Protein AF-A0A9D8S993-F1 (afdb_monomer_lite)

Sequence (242 aa):
MVKKKSFVFYYDWYDVFELLSIEQRGVLLTSVLEFVKNGVEPEFSDLALTVAFSVIRNTIKRDLEKYEKVCKVKSENAKKRWTVNANECNSMQIDAFAGDNDTDNVNDIDNVNDTDNDNVNEADKKIKSTSFSSKTACVYSEEFLSFWKEYPKKVGKGEAFKQWKKARLTENDMLEILNALKWQKKSDRWCNSNGRYIPNPATYLSQRRWEDEPFDVIGDITNPSRYTDGDDLPDYILKGDF

Structure (mmCIF, N/CA/C/O backbone):
data_AF-A0A9D8S993-F1
#
_entry.id   AF-A0A9D8S993-F1
#
loop_
_atom_site.group_PDB
_atom_site.id
_atom_site.type_symbol
_atom_site.label_atom_id
_atom_site.label_alt_id
_atom_site.label_comp_id
_atom_site.label_asym_id
_atom_site.label_entity_id
_atom_site.label_seq_id
_atom_site.pdbx_PDB_ins_code
_atom_site.Cartn_x
_atom_site.Cartn_y
_atom_site.Cartn_z
_atom_site.occupancy
_atom_site.B_iso_or_equiv
_atom_site.auth_seq_id
_atom_site.auth_comp_id
_atom_site.auth_asym_id
_atom_site.auth_atom_id
_atom_site.pdbx_PDB_model_num
ATOM 1 N N . MET A 1 1 ? -14.031 17.244 -0.067 1.00 47.56 1 MET A N 1
ATOM 2 C CA . MET A 1 1 ? -14.795 16.145 -0.696 1.00 47.56 1 MET A CA 1
ATOM 3 C C . MET A 1 1 ? -13.814 15.030 -1.003 1.00 47.56 1 MET A C 1
ATOM 5 O O . MET A 1 1 ? -12.860 15.273 -1.739 1.00 47.56 1 MET A O 1
ATOM 9 N N . VAL A 1 2 ? -13.958 13.870 -0.366 1.00 59.59 2 VAL A N 1
ATOM 10 C CA . VAL A 1 2 ? -12.971 12.790 -0.482 1.00 59.59 2 VAL A CA 1
ATOM 11 C C . VAL A 1 2 ? -13.029 12.219 -1.898 1.00 59.59 2 VAL A C 1
ATOM 13 O O . VAL A 1 2 ? -14.030 11.650 -2.316 1.00 59.59 2 VAL A O 1
ATOM 16 N N . LYS A 1 3 ? -11.960 12.427 -2.677 1.00 69.25 3 LYS A N 1
ATOM 17 C CA . LYS A 1 3 ? -11.849 11.934 -4.065 1.00 69.25 3 LYS A CA 1
ATOM 18 C C . LYS A 1 3 ? -11.739 10.406 -4.142 1.00 69.25 3 LYS A C 1
ATOM 20 O O . LYS A 1 3 ? -11.870 9.832 -5.220 1.00 69.25 3 LYS A O 1
ATOM 25 N N . LYS A 1 4 ? -11.454 9.755 -3.015 1.00 78.38 4 LYS A N 1
ATOM 26 C CA . LYS A 1 4 ? -11.211 8.319 -2.904 1.00 78.38 4 LYS A CA 1
ATOM 27 C C . LYS A 1 4 ? -12.525 7.591 -2.592 1.00 78.38 4 LYS A C 1
ATOM 29 O O . LYS A 1 4 ? -13.226 7.961 -1.660 1.00 78.38 4 LYS A O 1
ATOM 34 N N . LYS A 1 5 ? -12.855 6.557 -3.374 1.00 84.12 5 LYS A N 1
ATOM 35 C CA . LYS A 1 5 ? -14.109 5.782 -3.241 1.00 84.12 5 LYS A CA 1
ATOM 36 C C . LYS A 1 5 ? -14.062 4.707 -2.147 1.00 84.12 5 LYS A C 1
ATOM 38 O O . LYS A 1 5 ? -15.091 4.124 -1.827 1.00 84.12 5 LYS A O 1
ATOM 43 N N . SER A 1 6 ? -12.879 4.424 -1.610 1.00 89.25 6 SER A N 1
ATOM 44 C CA . SER A 1 6 ? -12.635 3.371 -0.626 1.00 89.25 6 SER A CA 1
ATOM 45 C C . SER A 1 6 ? -11.557 3.793 0.373 1.00 89.25 6 SER A C 1
ATOM 47 O O . SER A 1 6 ? -10.718 4.653 0.091 1.00 89.25 6 SER A O 1
ATOM 49 N N . PHE A 1 7 ? -11.558 3.165 1.544 1.00 90.81 7 PHE A N 1
ATOM 50 C CA . PHE A 1 7 ? -10.489 3.262 2.534 1.00 90.81 7 PHE A CA 1
ATOM 51 C C . PHE A 1 7 ? -10.155 1.860 3.047 1.00 90.81 7 PHE A C 1
ATOM 53 O O . PHE A 1 7 ? -10.933 0.926 2.852 1.00 90.81 7 PHE A O 1
ATOM 60 N N . VAL A 1 8 ? -8.976 1.709 3.645 1.00 91.44 8 VAL A N 1
ATOM 61 C CA . VAL A 1 8 ? -8.512 0.427 4.181 1.00 91.44 8 VAL A CA 1
ATOM 62 C C . VAL A 1 8 ? -8.916 0.345 5.647 1.00 91.44 8 VAL A C 1
ATOM 64 O O . VAL A 1 8 ? -8.707 1.297 6.398 1.00 91.44 8 VAL A O 1
ATOM 67 N N . PHE A 1 9 ? -9.504 -0.783 6.036 1.00 93.12 9 PHE A N 1
ATOM 68 C CA . PHE A 1 9 ? -9.760 -1.117 7.431 1.00 93.12 9 PHE A CA 1
ATOM 69 C C . PHE A 1 9 ? -8.665 -2.074 7.890 1.00 93.12 9 PHE A C 1
ATOM 71 O O . PHE A 1 9 ? -8.508 -3.151 7.312 1.00 93.12 9 PHE A O 1
ATOM 78 N N . TYR A 1 10 ? -7.875 -1.660 8.872 1.00 94.12 10 TYR A N 1
ATOM 79 C CA . TYR A 1 10 ? -6.696 -2.409 9.281 1.00 94.12 10 TYR A CA 1
ATOM 80 C C . TYR A 1 10 ? -7.010 -3.361 10.438 1.00 94.12 10 TYR A C 1
ATOM 82 O O . TYR A 1 10 ? -7.876 -3.100 11.273 1.00 94.12 10 TYR A O 1
ATOM 90 N N . TYR A 1 11 ? -6.309 -4.496 10.461 1.00 93.81 11 TYR A N 1
ATOM 91 C CA . TYR A 1 11 ? -6.502 -5.542 11.467 1.00 93.81 11 TYR A CA 1
ATOM 92 C C . TYR A 1 11 ? -5.989 -5.130 12.852 1.00 93.81 11 TYR A C 1
ATOM 94 O O . TYR A 1 11 ? -6.487 -5.620 13.855 1.00 93.81 11 TYR A O 1
ATOM 102 N N . ASP A 1 12 ? -5.016 -4.222 12.912 1.00 92.75 12 ASP A N 1
ATOM 103 C CA . ASP A 1 12 ? -4.446 -3.658 14.140 1.00 92.75 12 ASP A CA 1
ATOM 104 C C . ASP A 1 12 ? -5.466 -2.823 14.932 1.00 92.75 12 ASP A C 1
ATOM 106 O O . ASP A 1 12 ? -5.289 -2.581 16.122 1.00 92.75 12 ASP A O 1
ATOM 110 N N . TRP A 1 13 ? -6.579 -2.422 14.310 1.00 95.00 13 TRP A N 1
ATOM 111 C CA . TRP A 1 13 ? -7.691 -1.800 15.025 1.00 95.00 13 TRP A CA 1
ATOM 112 C C . TRP A 1 13 ? -8.512 -2.819 15.817 1.00 95.00 13 TRP A C 1
ATOM 114 O O . TRP A 1 13 ? -9.287 -2.406 16.675 1.00 95.00 13 TRP A O 1
ATOM 124 N N . TYR A 1 14 ? -8.351 -4.127 15.585 1.00 93.31 14 TYR A N 1
ATOM 125 C CA . TYR A 1 14 ? -9.104 -5.160 16.299 1.00 93.31 14 TYR A CA 1
ATOM 126 C C . TYR A 1 14 ? -8.976 -5.018 17.820 1.00 93.31 14 TYR A C 1
ATOM 128 O O . TYR A 1 14 ? -9.998 -5.004 18.501 1.00 93.31 14 TYR A O 1
ATOM 136 N N . ASP A 1 15 ? -7.762 -4.797 18.330 1.00 92.75 15 ASP A N 1
ATOM 137 C CA . ASP A 1 15 ? -7.500 -4.649 19.768 1.00 92.75 15 ASP A CA 1
ATOM 138 C C . ASP A 1 15 ? -8.264 -3.455 20.368 1.00 92.75 15 ASP A C 1
ATOM 140 O O . ASP A 1 15 ? -8.764 -3.507 21.489 1.00 92.75 15 ASP A O 1
ATOM 144 N N . VAL A 1 16 ? -8.429 -2.376 19.593 1.00 91.81 16 VAL A N 1
ATOM 145 C CA . VAL A 1 16 ? -9.226 -1.207 19.997 1.00 91.81 16 VAL A CA 1
ATOM 146 C C . VAL A 1 16 ? -10.710 -1.560 20.053 1.00 91.81 16 VAL A C 1
ATOM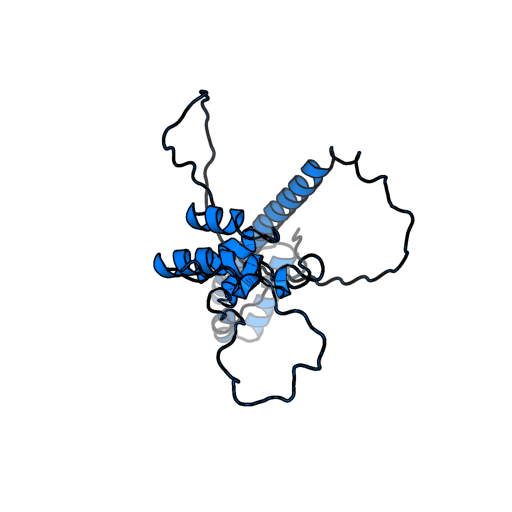 148 O O . VAL A 1 16 ? -11.405 -1.169 20.988 1.00 91.81 16 VAL A O 1
ATOM 151 N N . PHE A 1 17 ? -11.209 -2.302 19.062 1.00 93.31 17 PHE A N 1
ATOM 152 C CA . PHE A 1 17 ? -12.606 -2.730 19.030 1.00 93.31 17 PHE A CA 1
ATOM 153 C C . PHE A 1 17 ? -12.907 -3.755 20.125 1.00 93.31 17 PHE A C 1
ATOM 155 O O . PHE A 1 17 ? -13.995 -3.713 20.693 1.00 93.31 17 PHE A O 1
ATOM 162 N N . GLU A 1 18 ? -11.969 -4.640 20.461 1.00 94.12 18 GLU A N 1
ATOM 163 C CA . GLU A 1 18 ? -12.139 -5.656 21.500 1.00 94.12 18 GLU A CA 1
ATOM 164 C C . GLU A 1 18 ? -12.465 -5.037 22.866 1.00 94.12 18 GLU A C 1
ATOM 166 O O . GLU A 1 18 ? -13.359 -5.524 23.559 1.00 94.12 18 GLU A O 1
ATOM 171 N N . LEU A 1 19 ? -11.838 -3.902 23.186 1.00 92.62 19 LEU A N 1
ATOM 172 C CA . LEU A 1 19 ? -12.053 -3.144 24.424 1.00 92.62 19 LEU A CA 1
ATOM 173 C C . LEU A 1 19 ? -13.402 -2.406 24.489 1.00 92.62 19 LEU A C 1
ATOM 175 O O . LEU A 1 19 ? -13.781 -1.918 25.553 1.00 92.62 19 LEU A O 1
ATOM 179 N N . LEU A 1 20 ? -14.125 -2.308 23.370 1.00 95.56 20 LEU A N 1
ATOM 180 C CA . LEU A 1 20 ? -15.398 -1.596 23.270 1.00 95.56 20 LEU A CA 1
ATOM 181 C C . LEU A 1 20 ? -16.587 -2.557 23.328 1.00 95.56 20 LEU A C 1
ATOM 183 O O . LEU A 1 20 ? -16.552 -3.660 22.769 1.00 95.56 20 LEU A O 1
ATOM 187 N N . SER A 1 21 ? -17.684 -2.097 23.931 1.00 96.25 21 SER A N 1
ATOM 188 C CA . SER A 1 21 ? -18.980 -2.772 23.864 1.00 96.25 21 SER A CA 1
ATOM 189 C C . SER A 1 21 ? -19.498 -2.811 22.425 1.00 96.25 21 SER A C 1
ATOM 191 O O . SER A 1 21 ? -19.122 -1.998 21.580 1.00 96.25 21 SER A O 1
ATOM 193 N N . ILE A 1 22 ? -20.399 -3.743 22.118 1.00 95.25 22 ILE A N 1
ATOM 194 C CA . ILE A 1 22 ? -20.926 -3.873 20.754 1.00 95.25 22 ILE A CA 1
ATOM 195 C C . ILE A 1 22 ? -21.665 -2.612 20.275 1.00 95.25 22 ILE A C 1
ATOM 197 O O . ILE A 1 22 ? -21.567 -2.248 19.104 1.00 95.25 22 ILE A O 1
ATOM 201 N N . GLU A 1 23 ? -22.331 -1.901 21.188 1.00 96.00 23 GLU A N 1
ATOM 202 C CA . GLU A 1 23 ? -22.986 -0.620 20.907 1.00 96.00 23 GLU A CA 1
ATOM 203 C C . GLU A 1 23 ? -21.952 0.466 20.585 1.00 96.00 23 GLU A C 1
ATOM 205 O O . GLU A 1 23 ? -22.059 1.140 19.559 1.00 96.00 23 GLU A O 1
ATOM 210 N N . GLN A 1 24 ? -20.894 0.574 21.398 1.00 96.69 24 GLN A N 1
ATOM 211 C CA . GLN A 1 24 ? -19.779 1.496 21.162 1.00 96.69 24 GLN A CA 1
ATOM 212 C C . GLN A 1 24 ? -19.088 1.218 19.821 1.00 96.69 24 GLN A C 1
ATOM 214 O O . GLN A 1 24 ? -18.781 2.156 19.089 1.00 96.69 24 GLN A O 1
ATOM 219 N N . ARG A 1 25 ? -18.891 -0.056 19.452 1.00 96.56 25 ARG A N 1
ATOM 220 C CA . ARG A 1 25 ? -18.327 -0.439 18.144 1.00 96.56 25 ARG A CA 1
ATOM 221 C C . ARG A 1 25 ? -19.193 0.060 16.991 1.00 96.56 25 ARG A C 1
ATOM 223 O O . ARG A 1 25 ? -18.655 0.571 16.012 1.00 96.56 25 ARG A O 1
ATOM 230 N N . GLY A 1 26 ? -20.516 -0.068 17.106 1.00 96.19 26 GLY A N 1
ATOM 231 C CA . GLY A 1 26 ? -21.462 0.419 16.100 1.00 96.19 26 GLY A CA 1
ATOM 232 C C . GLY A 1 26 ? -21.410 1.939 15.939 1.00 96.19 26 GLY A C 1
ATOM 233 O O . GLY A 1 26 ? -21.330 2.441 14.814 1.00 96.19 26 GLY A O 1
ATOM 234 N N . VAL A 1 27 ? -21.380 2.668 17.059 1.00 96.50 27 VAL A N 1
ATOM 235 C CA . VAL A 1 27 ? -21.235 4.132 17.071 1.00 96.50 27 VAL A CA 1
ATOM 236 C C . VAL A 1 27 ? -19.900 4.544 16.447 1.00 96.50 27 VAL A C 1
ATOM 238 O O . VAL A 1 27 ? -19.888 5.328 15.500 1.00 96.50 27 VAL A O 1
ATOM 241 N N . LEU A 1 28 ? -18.788 3.955 16.901 1.00 97.19 28 LEU A N 1
ATOM 242 C CA . LEU A 1 28 ? -17.450 4.242 16.386 1.00 97.19 28 LEU A CA 1
ATOM 243 C C . LEU A 1 28 ? -17.355 3.991 14.879 1.00 97.19 28 LEU A C 1
ATOM 245 O O . LEU A 1 28 ? -16.884 4.856 14.144 1.00 97.19 28 LEU A O 1
ATOM 249 N N . LEU A 1 29 ? -17.818 2.829 14.408 1.00 96.00 29 LEU A N 1
ATOM 250 C CA . LEU A 1 29 ? -17.779 2.467 12.992 1.00 96.00 29 LEU A CA 1
ATOM 251 C C . LEU A 1 29 ? -18.573 3.462 12.140 1.00 96.00 29 LEU A C 1
ATOM 253 O O . LEU A 1 29 ? -18.084 3.913 11.105 1.00 96.00 29 LEU A O 1
ATOM 257 N N . THR A 1 30 ? -19.772 3.835 12.589 1.00 96.00 30 THR A N 1
ATOM 258 C CA . THR A 1 30 ? -20.625 4.801 11.884 1.00 96.00 30 THR A CA 1
ATOM 259 C C . THR A 1 30 ? -19.934 6.158 11.778 1.00 96.00 30 THR A C 1
ATOM 261 O O . THR A 1 30 ? -19.846 6.726 10.690 1.00 96.00 30 THR A O 1
ATOM 264 N N . SER A 1 31 ? -19.356 6.640 12.878 1.00 96.06 31 SER A N 1
ATOM 265 C CA . SER A 1 31 ? -18.623 7.903 12.900 1.00 96.06 31 SER A CA 1
ATOM 266 C C . SER A 1 31 ? -17.349 7.875 12.049 1.00 96.06 31 SER A C 1
ATOM 268 O O . SER A 1 31 ? -17.034 8.864 11.392 1.00 96.06 31 SER A O 1
ATOM 270 N N . VAL A 1 32 ? -16.630 6.747 11.997 1.00 95.62 32 VAL A N 1
ATOM 271 C CA . VAL A 1 32 ? -15.479 6.565 11.093 1.00 95.62 32 VAL A CA 1
ATOM 272 C C . VAL A 1 32 ? -15.918 6.653 9.632 1.00 95.62 32 VAL A C 1
ATOM 274 O O . VAL A 1 32 ? -15.282 7.356 8.847 1.00 95.62 32 VAL A O 1
ATOM 277 N N . LEU A 1 33 ? -17.015 5.993 9.258 1.00 93.94 33 LEU A N 1
ATOM 278 C CA . LEU A 1 33 ? -17.546 6.048 7.892 1.00 93.94 33 LEU A CA 1
ATOM 279 C C . LEU A 1 33 ? -17.986 7.464 7.506 1.00 93.94 33 LEU A C 1
ATOM 281 O O . LEU A 1 33 ? -17.702 7.919 6.396 1.00 93.94 33 LEU A O 1
ATOM 285 N N . GLU A 1 34 ? -18.643 8.177 8.416 1.00 93.38 34 GLU A N 1
ATOM 286 C CA . GLU A 1 34 ? -19.05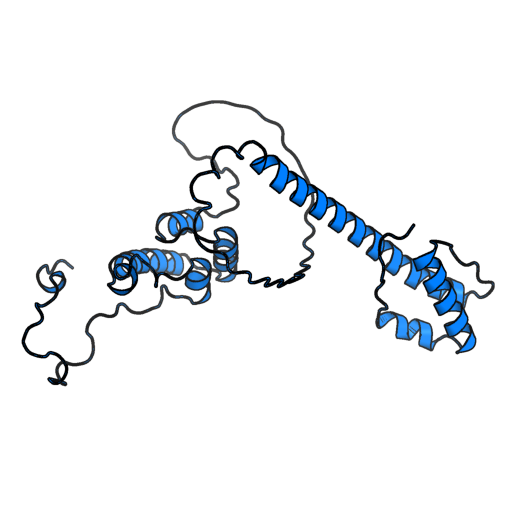5 9.561 8.198 1.00 93.38 34 GLU A CA 1
ATOM 287 C C . GLU A 1 34 ? -17.855 10.508 8.073 1.00 93.38 34 GLU A C 1
ATOM 289 O O . GLU A 1 34 ? -17.813 11.332 7.154 1.00 93.38 34 GLU A O 1
ATOM 294 N N . PHE A 1 35 ? -16.829 10.325 8.907 1.00 93.44 35 PHE A N 1
ATOM 295 C CA . PHE A 1 35 ? -15.569 11.050 8.794 1.00 93.44 35 PHE A CA 1
ATOM 296 C C . PHE A 1 35 ? -14.883 10.794 7.446 1.00 93.44 35 PHE A C 1
ATOM 298 O O . PHE A 1 35 ? -14.470 11.738 6.777 1.00 93.44 35 PHE A O 1
ATOM 305 N N . VAL A 1 36 ? -14.811 9.543 6.982 1.00 91.69 36 VAL A N 1
ATOM 306 C CA . VAL A 1 36 ? -14.207 9.220 5.677 1.00 91.69 36 VAL A CA 1
ATOM 307 C C . VAL A 1 36 ? -15.024 9.786 4.515 1.00 91.69 36 VAL A C 1
ATOM 309 O O . VAL A 1 36 ? -14.454 10.233 3.523 1.00 91.69 36 VAL A O 1
ATOM 312 N N . LYS A 1 37 ? -16.355 9.777 4.602 1.00 89.62 37 LYS A N 1
ATOM 313 C CA . LYS A 1 37 ? -17.228 10.230 3.511 1.00 89.62 37 LYS A CA 1
ATOM 314 C C . LYS A 1 37 ? -17.297 11.756 3.422 1.00 89.62 37 LYS A C 1
ATOM 316 O O . LYS A 1 37 ? -17.136 12.330 2.342 1.00 89.62 37 LYS A O 1
ATOM 321 N N . ASN A 1 38 ? -17.543 12.400 4.559 1.00 89.00 38 ASN A N 1
ATOM 322 C CA . ASN A 1 38 ? -17.895 13.815 4.643 1.00 89.00 38 ASN A CA 1
ATOM 323 C C . ASN A 1 38 ? -16.758 14.676 5.217 1.00 89.00 38 ASN A C 1
ATOM 325 O O . ASN A 1 38 ? -16.768 15.890 5.025 1.00 89.00 38 ASN A O 1
ATOM 329 N N . GLY A 1 39 ? -15.765 14.076 5.880 1.00 87.94 39 GLY A N 1
ATOM 330 C CA . GLY A 1 39 ? -14.696 14.798 6.580 1.00 87.94 39 GLY A CA 1
ATOM 331 C C . GLY A 1 39 ? -15.132 15.405 7.915 1.00 87.94 39 GLY A C 1
ATOM 332 O O . GLY A 1 39 ? -14.397 16.218 8.468 1.00 87.94 39 GLY A O 1
ATOM 333 N N . VAL A 1 40 ? -16.321 15.050 8.412 1.00 89.19 40 VAL A N 1
ATOM 334 C CA . VAL A 1 40 ? -16.875 15.579 9.664 1.00 89.19 40 VAL A CA 1
ATOM 335 C C . VAL A 1 40 ? -16.267 14.824 10.835 1.00 89.19 40 VAL A C 1
ATOM 337 O O . VAL A 1 40 ? -16.302 13.595 10.869 1.00 89.19 40 VAL A O 1
ATOM 340 N N . GLU A 1 41 ? -15.688 15.556 11.782 1.00 92.06 41 GLU A N 1
ATOM 341 C CA . GLU A 1 41 ? -15.128 14.959 12.988 1.00 92.06 41 GLU A CA 1
ATOM 342 C C . GLU A 1 41 ? -16.234 14.775 14.035 1.00 92.06 41 GLU A C 1
ATOM 344 O O . GLU A 1 41 ? -16.902 15.749 14.380 1.00 92.06 41 GLU A O 1
ATOM 349 N N . PRO A 1 42 ? -16.466 13.541 14.508 1.00 92.75 42 PRO A N 1
ATOM 350 C CA . PRO A 1 42 ? -17.451 13.256 15.537 1.00 92.75 42 PRO A CA 1
ATOM 351 C C . PRO A 1 42 ? -17.003 13.813 16.891 1.00 92.75 42 PRO A C 1
ATOM 353 O O . PRO A 1 42 ? -15.826 13.747 17.252 1.00 92.75 42 PRO A O 1
ATOM 356 N N . GLU A 1 43 ? -17.970 14.282 17.672 1.00 93.25 43 GLU A N 1
ATOM 357 C CA . GLU A 1 43 ? -17.790 14.558 19.093 1.00 93.25 43 GLU A CA 1
ATOM 358 C C . GLU A 1 43 ? -18.387 13.403 19.896 1.00 93.25 43 GLU A C 1
ATOM 360 O O . GLU A 1 43 ? -19.566 13.073 19.754 1.00 93.25 43 GLU A O 1
ATOM 365 N N . PHE A 1 44 ? -17.573 12.773 20.742 1.00 94.38 44 PHE A N 1
ATOM 366 C CA . PHE A 1 44 ? -18.032 11.715 21.634 1.00 94.38 44 PHE A CA 1
ATOM 367 C C . PHE A 1 44 ? -18.041 12.219 23.071 1.00 94.38 44 PHE A C 1
ATOM 369 O O . PHE A 1 44 ? -17.071 12.807 23.540 1.00 94.38 44 PHE A O 1
ATOM 376 N N . SER A 1 45 ? -19.117 11.919 23.799 1.00 92.38 45 SER A N 1
ATOM 377 C CA . SER A 1 45 ? -19.132 12.096 25.256 1.00 92.38 45 SER A CA 1
ATOM 378 C C . SER A 1 45 ? -18.277 11.045 25.973 1.00 92.38 45 SER A C 1
ATOM 380 O O . SER A 1 45 ? -17.897 11.242 27.124 1.00 92.38 45 SER A O 1
ATOM 382 N N . ASP A 1 46 ? -18.020 9.912 25.319 1.00 94.94 46 ASP A N 1
ATOM 383 C CA . ASP A 1 46 ? -17.275 8.789 25.873 1.00 94.94 46 ASP A CA 1
ATOM 384 C C . ASP A 1 46 ? -15.781 8.913 25.541 1.00 94.94 46 ASP A C 1
ATOM 386 O O . ASP A 1 46 ? -15.381 9.053 24.377 1.00 94.94 46 ASP A O 1
ATOM 390 N N . LEU A 1 47 ? -14.941 8.835 26.575 1.00 93.62 47 LEU A N 1
ATOM 391 C CA . LEU A 1 47 ? -13.492 8.906 26.438 1.00 93.62 47 LEU A CA 1
ATOM 392 C C . LEU A 1 47 ? -12.931 7.708 25.657 1.00 93.62 47 LEU A C 1
ATOM 394 O O . LEU A 1 47 ? -12.004 7.892 24.871 1.00 93.62 47 LEU A O 1
ATOM 398 N N . ALA A 1 48 ? -13.500 6.508 25.814 1.00 94.12 48 ALA A N 1
ATOM 399 C CA . ALA A 1 48 ? -13.043 5.316 25.101 1.00 94.12 48 ALA A CA 1
ATOM 400 C C . ALA A 1 48 ? -13.245 5.469 23.587 1.00 94.12 48 ALA A C 1
ATOM 402 O O . ALA A 1 48 ? -12.322 5.224 22.811 1.00 94.12 48 ALA A O 1
ATOM 403 N N . LEU A 1 49 ? -14.414 5.973 23.172 1.00 96.25 49 LEU A N 1
ATOM 404 C CA . LEU A 1 49 ? -14.707 6.294 21.772 1.00 96.25 49 LEU A CA 1
ATOM 405 C C . LEU A 1 49 ? -13.804 7.408 21.242 1.00 96.25 49 LEU A C 1
ATOM 407 O O . LEU A 1 49 ? -13.294 7.306 20.129 1.00 96.25 49 LEU A O 1
ATOM 411 N N . THR A 1 50 ? -13.563 8.442 22.050 1.00 96.31 50 THR A N 1
ATOM 412 C CA . THR A 1 50 ? -12.680 9.559 21.686 1.00 96.31 50 THR A CA 1
ATOM 413 C C . THR A 1 50 ? -11.255 9.079 21.418 1.00 96.31 50 THR A C 1
ATOM 415 O O . THR A 1 50 ? -10.669 9.401 20.381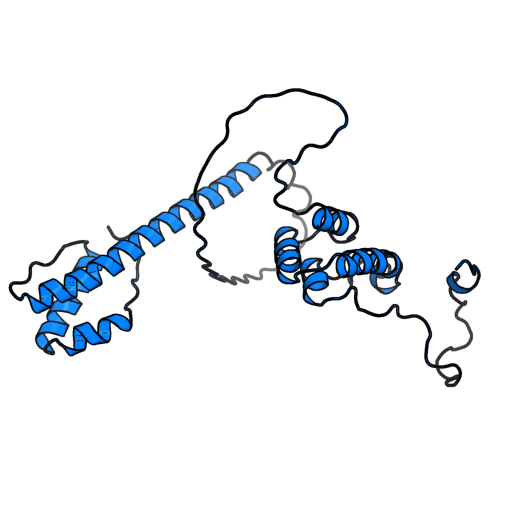 1.00 96.31 50 THR A O 1
ATOM 418 N N . VAL A 1 51 ? -10.697 8.274 22.326 1.00 95.25 51 VAL A N 1
ATOM 419 C CA . VAL A 1 51 ? -9.341 7.731 22.191 1.00 95.25 51 VAL A CA 1
ATOM 420 C C . VAL A 1 51 ? -9.272 6.758 21.014 1.00 95.25 51 VAL A C 1
ATOM 422 O O . VAL A 1 51 ? -8.396 6.913 20.162 1.00 95.25 51 VAL A O 1
ATOM 425 N N . ALA A 1 52 ? -10.222 5.825 20.899 1.00 95.88 52 ALA A N 1
ATOM 426 C CA . ALA A 1 52 ? -10.294 4.870 19.792 1.00 95.88 52 ALA A CA 1
ATOM 427 C C . ALA A 1 52 ? -10.361 5.575 18.429 1.00 95.88 52 ALA A C 1
ATOM 429 O O . ALA A 1 52 ? -9.577 5.288 17.520 1.00 95.88 52 ALA A O 1
ATOM 430 N N . PHE A 1 53 ? -11.251 6.560 18.304 1.00 96.88 53 PHE A N 1
ATOM 431 C CA . PHE A 1 53 ? -11.386 7.346 17.088 1.00 96.88 53 PHE A CA 1
ATOM 432 C C . PHE A 1 53 ? -10.125 8.149 16.779 1.00 96.88 53 PHE A C 1
ATOM 434 O O . PHE A 1 53 ? -9.763 8.259 15.614 1.00 96.88 53 PHE A O 1
ATOM 441 N N . SER A 1 54 ? -9.414 8.679 17.780 1.00 95.44 54 SER A N 1
ATOM 442 C CA . SER A 1 54 ? -8.175 9.434 17.544 1.00 95.44 54 SER A CA 1
ATOM 443 C C . SER A 1 54 ? -7.098 8.598 16.837 1.00 95.44 54 SER A C 1
ATOM 445 O O . SER A 1 54 ? -6.451 9.087 15.906 1.00 95.44 54 SER A O 1
ATOM 447 N N . VAL A 1 55 ? -6.960 7.320 17.211 1.00 94.62 55 VAL A N 1
ATOM 448 C CA . VAL A 1 55 ? -6.010 6.382 16.596 1.00 94.62 55 VAL A CA 1
ATOM 449 C C . VAL A 1 55 ? -6.385 6.140 15.133 1.00 94.62 55 VAL A C 1
ATOM 451 O O . VAL A 1 55 ? -5.559 6.341 14.239 1.00 94.62 55 VAL A O 1
ATOM 454 N N . ILE A 1 56 ? -7.652 5.799 14.890 1.00 95.44 56 ILE A N 1
ATOM 455 C CA . ILE A 1 56 ? -8.197 5.498 13.558 1.00 95.44 56 ILE A CA 1
ATOM 456 C C . ILE A 1 56 ? -8.198 6.743 12.651 1.00 95.44 56 ILE A C 1
ATOM 458 O O . ILE A 1 56 ? -7.887 6.686 11.463 1.00 95.44 56 ILE A O 1
ATOM 462 N N . ARG A 1 57 ? -8.503 7.919 13.197 1.00 94.50 57 ARG A N 1
ATOM 463 C CA . ARG A 1 57 ? -8.459 9.194 12.470 1.00 94.50 57 ARG A CA 1
ATOM 464 C C . ARG A 1 57 ? -7.046 9.490 11.980 1.00 94.50 57 ARG A C 1
ATOM 466 O O . ARG A 1 57 ? -6.873 9.910 10.837 1.00 94.50 57 ARG A O 1
ATOM 473 N N . ASN A 1 58 ? -6.035 9.277 12.821 1.00 94.31 58 ASN A N 1
ATOM 474 C CA . ASN A 1 58 ? -4.644 9.573 12.481 1.00 94.31 58 ASN A CA 1
ATOM 475 C C . ASN A 1 58 ? -4.085 8.632 11.405 1.00 94.31 58 ASN A C 1
ATOM 477 O O . ASN A 1 58 ? -3.299 9.064 10.561 1.00 94.31 58 ASN A O 1
ATOM 481 N N . THR A 1 59 ? -4.470 7.356 11.403 1.00 94.62 59 THR A N 1
ATOM 482 C CA . THR A 1 59 ? -4.121 6.416 10.323 1.00 94.62 59 THR A CA 1
ATOM 483 C C . THR A 1 59 ? -4.800 6.818 9.013 1.00 94.62 59 THR A C 1
ATOM 485 O O . THR A 1 59 ? -4.110 7.033 8.018 1.00 94.62 59 THR A O 1
ATOM 488 N N . ILE A 1 60 ? -6.114 7.067 9.027 1.00 93.44 60 ILE A N 1
ATOM 489 C CA . ILE A 1 60 ? -6.872 7.476 7.831 1.00 93.44 60 ILE A CA 1
ATOM 490 C C . ILE A 1 60 ? -6.337 8.783 7.229 1.00 93.44 60 ILE A C 1
ATOM 492 O O . ILE A 1 60 ? -6.182 8.879 6.010 1.00 93.44 60 ILE A O 1
ATOM 496 N N . LYS A 1 61 ? -6.034 9.796 8.056 1.00 92.12 61 LYS A N 1
ATOM 497 C CA . LYS A 1 61 ? -5.481 11.076 7.577 1.00 92.12 61 LYS A CA 1
ATOM 498 C C . LYS A 1 61 ? -4.141 10.886 6.865 1.00 92.12 61 LYS A C 1
ATOM 500 O O . LYS A 1 61 ? -3.966 11.419 5.770 1.00 92.12 61 LYS A O 1
ATOM 505 N N . ARG A 1 62 ? -3.229 10.098 7.450 1.00 91.88 62 ARG A N 1
ATOM 506 C CA . ARG A 1 62 ? -1.929 9.779 6.834 1.00 91.88 62 ARG A CA 1
ATOM 507 C C . ARG A 1 62 ? -2.099 9.076 5.489 1.00 91.88 62 ARG A C 1
ATOM 509 O O . ARG A 1 62 ? -1.461 9.464 4.513 1.00 91.88 62 ARG A O 1
ATOM 516 N N . ASP A 1 63 ? -2.996 8.097 5.415 1.00 90.44 63 ASP A N 1
ATOM 517 C CA . ASP A 1 63 ? -3.245 7.344 4.183 1.00 90.44 63 ASP A CA 1
ATOM 518 C C . ASP A 1 63 ? -3.852 8.202 3.076 1.00 90.44 63 ASP A C 1
ATOM 520 O O . ASP A 1 63 ? -3.515 8.044 1.898 1.00 90.44 63 ASP A O 1
ATOM 524 N N . LEU A 1 64 ? -4.755 9.115 3.439 1.00 88.19 64 LEU A N 1
ATOM 525 C CA . LEU A 1 64 ? -5.358 10.037 2.487 1.00 88.19 64 LEU A CA 1
ATOM 526 C C . LEU A 1 64 ? -4.312 11.011 1.934 1.00 88.19 64 LEU A C 1
ATOM 528 O O . LEU A 1 64 ? -4.232 11.191 0.720 1.00 88.19 64 LEU A O 1
ATOM 532 N N . GLU A 1 65 ? -3.471 11.579 2.799 1.00 89.44 65 GLU A N 1
ATOM 533 C CA . GLU A 1 65 ? -2.398 12.488 2.387 1.00 89.44 65 GLU A CA 1
ATOM 534 C C . GLU A 1 65 ? -1.385 11.786 1.472 1.00 89.44 65 GLU A C 1
ATOM 536 O O . GLU A 1 65 ? -1.006 12.314 0.421 1.00 89.44 65 GLU A O 1
ATOM 541 N N . LYS A 1 66 ? -0.985 10.562 1.833 1.00 90.62 66 LYS A N 1
ATOM 542 C CA . LYS A 1 66 ? -0.103 9.729 1.013 1.00 90.62 66 LYS A CA 1
ATOM 543 C C . LYS A 1 66 ? -0.715 9.455 -0.360 1.00 90.62 66 LYS A C 1
ATOM 545 O O . LYS A 1 66 ? -0.055 9.662 -1.377 1.00 90.62 66 LYS A O 1
ATOM 550 N N . TYR A 1 67 ? -1.987 9.058 -0.406 1.00 87.50 67 TYR A N 1
ATOM 551 C CA . TYR A 1 67 ? -2.705 8.838 -1.662 1.00 87.50 67 TYR A CA 1
ATOM 552 C C . TYR A 1 67 ? -2.726 10.100 -2.538 1.00 87.50 67 TYR A C 1
ATOM 554 O O . TYR A 1 67 ? -2.424 10.032 -3.729 1.00 87.50 67 TYR A O 1
ATOM 562 N N . GLU A 1 68 ? -3.013 11.268 -1.959 1.00 87.62 68 GLU A N 1
ATOM 563 C CA . GLU A 1 68 ? -3.036 12.531 -2.699 1.00 87.62 68 GLU A CA 1
ATOM 564 C C . GLU A 1 68 ? -1.669 12.910 -3.279 1.00 87.62 68 GLU A C 1
ATOM 566 O O . GLU A 1 68 ? -1.594 13.333 -4.438 1.00 87.62 68 GLU A O 1
ATOM 571 N N . LYS A 1 69 ? -0.587 12.734 -2.509 1.00 89.75 69 LYS A N 1
ATOM 572 C CA . LYS A 1 69 ? 0.790 12.958 -2.978 1.00 89.75 69 LYS A CA 1
ATOM 573 C C . LYS A 1 69 ? 1.121 12.052 -4.161 1.00 89.75 69 LYS A C 1
ATOM 575 O O . LYS A 1 69 ? 1.557 12.539 -5.205 1.00 89.75 69 LYS A O 1
ATOM 580 N N . VAL A 1 70 ? 0.829 10.758 -4.038 1.00 86.75 70 VAL A N 1
ATOM 581 C CA . VAL A 1 70 ? 1.063 9.777 -5.107 1.00 86.75 70 VAL A CA 1
ATOM 582 C C . VAL A 1 70 ? 0.259 10.125 -6.363 1.00 86.75 70 VAL A C 1
ATOM 584 O O . VAL A 1 70 ? 0.812 10.119 -7.464 1.00 86.75 70 VAL A O 1
ATOM 587 N N . CYS A 1 71 ? -1.020 10.488 -6.230 1.00 84.94 71 CYS A N 1
ATOM 588 C CA . CYS A 1 71 ? -1.847 10.908 -7.364 1.00 84.94 71 CYS A CA 1
ATOM 589 C C . CYS A 1 71 ? -1.288 12.146 -8.077 1.00 84.94 71 CYS A C 1
ATOM 591 O O . CYS A 1 71 ? -1.297 12.183 -9.309 1.00 84.94 71 CYS A O 1
ATOM 593 N N . LYS A 1 72 ? -0.789 13.146 -7.336 1.00 88.25 72 LYS A N 1
ATOM 594 C CA . LYS A 1 72 ? -0.176 14.349 -7.925 1.00 88.25 72 LYS A CA 1
ATOM 595 C C . LYS A 1 72 ? 1.072 13.998 -8.726 1.00 88.25 72 LYS A C 1
ATOM 597 O O . LYS A 1 72 ? 1.126 14.317 -9.910 1.00 88.25 72 LYS A O 1
ATOM 602 N N . VAL A 1 73 ? 2.005 13.256 -8.129 1.00 89.75 73 VAL A N 1
ATOM 603 C CA . VAL A 1 73 ? 3.253 12.847 -8.794 1.00 89.75 73 VAL A CA 1
ATOM 604 C C . VAL A 1 73 ? 2.967 12.010 -10.040 1.00 89.75 73 VAL A C 1
ATOM 606 O O . VAL A 1 73 ? 3.516 12.277 -11.109 1.00 89.75 73 VAL A O 1
ATOM 609 N N . LYS A 1 74 ? 2.065 11.023 -9.947 1.00 88.44 74 LYS A N 1
ATOM 610 C CA . LYS A 1 74 ? 1.665 10.208 -11.104 1.00 88.44 74 LYS A CA 1
ATOM 611 C C . LYS A 1 74 ? 1.019 11.063 -12.199 1.00 88.44 74 LYS A C 1
ATOM 613 O O . LYS A 1 74 ? 1.356 10.891 -13.368 1.00 88.44 74 LYS A O 1
ATOM 618 N N . SER A 1 75 ? 0.144 12.005 -11.836 1.00 84.19 75 SER A N 1
ATOM 619 C CA . SER A 1 75 ? -0.486 12.925 -12.792 1.00 84.19 75 SER A CA 1
ATOM 620 C C . SER A 1 75 ? 0.535 13.837 -13.477 1.00 84.19 75 SER A C 1
ATOM 622 O O . SER A 1 75 ? 0.498 13.992 -14.695 1.00 84.19 75 SER A O 1
ATOM 624 N N . GLU A 1 76 ? 1.472 14.413 -12.727 1.00 86.06 76 GLU A N 1
ATOM 625 C CA . GLU A 1 76 ? 2.531 15.274 -13.261 1.00 86.06 76 GLU A CA 1
ATOM 626 C C . GLU A 1 76 ? 3.481 14.508 -14.178 1.00 86.06 76 GLU A C 1
ATOM 628 O O . GLU A 1 76 ? 3.810 14.986 -15.261 1.00 86.06 76 GLU A O 1
ATOM 633 N N . ASN A 1 77 ? 3.879 13.296 -13.794 1.00 83.62 77 ASN A N 1
ATOM 634 C CA . ASN A 1 77 ? 4.721 12.445 -14.627 1.00 83.62 77 ASN A CA 1
ATOM 635 C C . ASN A 1 77 ? 3.998 12.017 -15.911 1.00 83.62 77 ASN A C 1
ATOM 637 O O . ASN A 1 77 ? 4.607 12.027 -16.979 1.00 83.62 77 ASN A O 1
ATOM 641 N N . ALA A 1 78 ? 2.700 11.701 -15.842 1.00 81.25 78 ALA A N 1
ATOM 642 C CA . ALA A 1 78 ? 1.887 11.436 -17.028 1.00 81.25 78 ALA A CA 1
ATOM 643 C C . ALA A 1 78 ? 1.814 12.665 -17.950 1.00 81.25 78 ALA A C 1
ATOM 645 O O . ALA A 1 78 ? 2.025 12.535 -19.155 1.00 81.25 78 ALA A O 1
ATOM 646 N N . LYS A 1 79 ? 1.612 13.866 -17.387 1.00 84.88 79 LYS A N 1
ATOM 647 C CA . LYS A 1 79 ? 1.637 15.125 -18.147 1.00 84.88 79 LYS A CA 1
ATOM 648 C C . LYS A 1 79 ? 2.993 15.361 -18.808 1.00 84.88 79 LYS A C 1
ATOM 650 O O . LYS A 1 79 ? 3.019 15.617 -20.002 1.00 84.88 79 LYS A O 1
ATOM 655 N N . LYS A 1 80 ? 4.106 15.202 -18.081 1.00 84.06 80 LYS A N 1
ATOM 656 C CA . LYS A 1 80 ? 5.471 15.341 -18.627 1.00 84.06 80 LYS A CA 1
ATOM 657 C C . LYS A 1 80 ? 5.722 14.371 -19.784 1.00 84.06 80 LYS A C 1
ATOM 659 O O . LYS A 1 80 ? 6.236 14.782 -20.819 1.00 84.06 80 LYS A O 1
ATOM 664 N N . ARG A 1 81 ? 5.316 13.102 -19.643 1.00 73.25 81 ARG A N 1
ATOM 665 C CA . ARG A 1 81 ? 5.403 12.103 -20.725 1.00 73.25 81 ARG A CA 1
ATOM 666 C C . ARG A 1 81 ? 4.610 12.527 -21.961 1.00 73.25 81 ARG A C 1
ATOM 668 O O . ARG A 1 81 ? 5.077 12.320 -23.073 1.00 73.25 81 ARG A O 1
ATOM 675 N N . TRP A 1 82 ? 3.436 13.122 -21.771 1.00 69.69 82 TRP A N 1
ATOM 676 C CA . TRP A 1 82 ? 2.586 13.556 -22.876 1.00 69.69 82 TRP A CA 1
ATOM 677 C C . TRP A 1 82 ? 3.107 14.828 -23.558 1.00 69.69 82 TRP A C 1
ATOM 679 O O . TRP A 1 82 ? 3.131 14.906 -24.781 1.00 69.69 82 TRP A O 1
ATOM 689 N N . THR A 1 83 ? 3.608 15.800 -22.790 1.00 68.88 83 THR A N 1
ATOM 690 C CA . THR A 1 83 ? 4.121 17.066 -23.337 1.00 68.88 83 THR A CA 1
ATOM 691 C C . THR A 1 83 ? 5.423 16.903 -24.117 1.00 68.88 83 THR A C 1
ATOM 693 O O . THR A 1 83 ? 5.654 17.652 -25.059 1.00 68.88 83 THR A O 1
ATOM 696 N N . VAL A 1 84 ? 6.270 15.931 -23.757 1.00 60.06 84 VAL A N 1
ATOM 697 C CA . VAL A 1 84 ? 7.545 15.686 -24.459 1.00 60.06 84 VAL A CA 1
ATOM 698 C C . VAL A 1 84 ? 7.323 15.064 -25.847 1.00 60.06 84 VAL A C 1
ATOM 700 O O . VAL A 1 84 ? 8.085 15.365 -26.757 1.00 60.06 84 VAL A O 1
ATOM 703 N N . ASN A 1 85 ? 6.229 14.320 -26.055 1.00 55.16 85 ASN A N 1
ATOM 704 C CA . ASN A 1 85 ? 5.855 13.771 -27.368 1.00 55.16 85 ASN A CA 1
ATOM 705 C C . ASN A 1 85 ? 4.890 14.667 -28.171 1.00 55.16 85 ASN A C 1
ATOM 707 O O . ASN A 1 85 ? 4.561 14.340 -29.309 1.00 55.16 85 ASN A O 1
ATOM 711 N N . ALA A 1 86 ? 4.429 15.797 -27.622 1.00 49.38 86 ALA A N 1
ATOM 712 C CA . ALA A 1 86 ? 3.457 16.661 -28.301 1.00 49.38 86 ALA A CA 1
ATOM 713 C C . ALA A 1 86 ? 4.061 17.438 -29.489 1.00 49.38 86 ALA A C 1
ATOM 715 O O . ALA A 1 86 ? 3.364 17.695 -30.467 1.00 49.38 86 ALA A O 1
ATOM 716 N N . ASN A 1 87 ? 5.361 17.755 -29.445 1.00 54.50 87 ASN A N 1
ATOM 717 C CA . ASN A 1 87 ? 6.066 18.427 -30.547 1.00 54.50 87 ASN A CA 1
ATOM 718 C C . ASN A 1 87 ? 6.715 17.445 -31.543 1.00 54.50 87 ASN A C 1
ATOM 720 O O . ASN A 1 87 ? 7.275 17.878 -32.546 1.00 54.50 87 ASN A O 1
ATOM 724 N N . GLU A 1 88 ? 6.621 16.135 -31.294 1.00 47.56 88 GLU A N 1
ATOM 725 C CA . GLU A 1 88 ? 7.139 15.068 -32.165 1.00 47.56 88 GLU A CA 1
ATOM 726 C C . GLU A 1 88 ? 6.016 14.347 -32.936 1.00 47.56 88 GLU A C 1
ATOM 728 O O . GLU A 1 88 ? 6.197 13.260 -33.474 1.00 47.56 88 GLU A O 1
ATOM 733 N N . CYS A 1 89 ? 4.845 14.979 -33.063 1.00 42.53 89 CYS A N 1
ATOM 734 C CA . CYS A 1 89 ? 3.727 14.478 -33.867 1.00 42.53 89 CYS A CA 1
ATOM 735 C C . CYS A 1 89 ? 3.830 14.883 -35.354 1.00 42.53 89 CYS A C 1
ATOM 737 O O . CYS A 1 89 ? 2.839 15.246 -35.976 1.00 42.53 89 CYS A O 1
ATOM 739 N N . ASN A 1 90 ? 5.040 14.836 -35.923 1.00 48.72 90 ASN A N 1
ATOM 740 C CA . ASN A 1 90 ? 5.270 14.984 -37.369 1.00 48.72 90 ASN A CA 1
ATOM 741 C C . ASN A 1 90 ? 5.971 13.764 -38.000 1.00 48.72 90 ASN A C 1
ATOM 743 O O . ASN A 1 90 ? 6.272 13.805 -39.189 1.00 48.72 90 ASN A O 1
ATOM 747 N N . SER A 1 91 ? 6.224 12.674 -37.256 1.00 46.94 91 SER A N 1
ATOM 748 C CA . SER A 1 91 ? 6.837 11.453 -37.823 1.00 46.94 91 SER A CA 1
ATOM 749 C C . SER A 1 91 ? 5.952 10.198 -37.817 1.00 46.94 91 SER A C 1
ATOM 751 O O . SER A 1 91 ? 6.372 9.171 -38.338 1.00 46.94 91 SER A O 1
ATOM 753 N N . MET A 1 92 ? 4.710 10.257 -37.317 1.00 45.25 92 MET A N 1
ATOM 754 C CA . MET A 1 92 ? 3.772 9.117 -37.337 1.00 45.25 92 MET A CA 1
ATOM 755 C C . MET A 1 92 ? 2.659 9.282 -38.386 1.00 45.25 92 MET A C 1
ATOM 757 O O . MET A 1 92 ? 1.477 9.181 -38.072 1.00 45.25 92 MET A O 1
ATOM 761 N N . GLN A 1 93 ? 3.028 9.537 -39.645 1.00 44.84 93 GLN A N 1
ATOM 762 C CA . GLN A 1 93 ? 2.112 9.431 -40.796 1.00 44.84 93 GLN A CA 1
ATOM 763 C C . GLN A 1 93 ? 2.709 8.634 -41.966 1.00 44.84 93 GLN A C 1
ATOM 765 O O . GLN A 1 93 ? 2.463 8.941 -43.124 1.00 44.84 93 GLN A O 1
ATOM 770 N N . ILE A 1 94 ? 3.496 7.600 -41.686 1.00 46.19 94 ILE A N 1
ATOM 771 C CA . ILE A 1 94 ? 3.885 6.583 -42.673 1.00 46.19 94 ILE A CA 1
ATOM 772 C C . ILE A 1 94 ? 3.969 5.287 -41.847 1.00 46.19 94 ILE A C 1
ATOM 774 O O . ILE A 1 94 ? 4.933 5.106 -41.120 1.00 46.19 94 ILE A O 1
ATOM 778 N N . ASP A 1 95 ? 2.863 4.611 -41.511 1.00 43.94 95 ASP A N 1
ATOM 779 C CA . ASP A 1 95 ? 2.397 3.412 -42.231 1.00 43.94 95 ASP A CA 1
ATOM 780 C C . ASP A 1 95 ? 1.050 2.882 -41.666 1.00 43.94 95 ASP A C 1
ATOM 782 O O . ASP A 1 95 ? 0.872 1.690 -41.417 1.00 43.94 95 ASP A O 1
ATOM 786 N N . ALA A 1 96 ? 0.057 3.747 -41.434 1.00 39.00 96 ALA A N 1
ATOM 787 C CA . ALA A 1 96 ? -1.277 3.322 -40.976 1.00 39.00 96 ALA A CA 1
ATOM 788 C C . ALA A 1 96 ? -2.164 2.789 -42.125 1.00 39.00 96 ALA A C 1
ATOM 790 O O . ALA A 1 96 ? -3.300 3.226 -42.304 1.00 39.00 96 ALA A O 1
ATOM 791 N N . PHE A 1 97 ? -1.644 1.849 -42.918 1.00 41.75 97 PHE A N 1
ATOM 792 C CA . PHE A 1 97 ? -2.423 1.118 -43.922 1.00 41.75 97 PHE A CA 1
ATOM 793 C C . PHE A 1 97 ? -2.078 -0.376 -43.928 1.00 41.75 97 PHE A C 1
ATOM 795 O O . PHE A 1 97 ? -1.749 -0.942 -44.963 1.00 41.75 97 PHE A O 1
ATOM 802 N N . ALA A 1 98 ? -2.149 -1.034 -42.769 1.00 42.06 98 ALA A N 1
ATOM 803 C CA . ALA A 1 98 ? -2.301 -2.487 -42.711 1.00 42.06 98 ALA A CA 1
ATOM 804 C C . ALA A 1 98 ? -2.774 -2.954 -41.326 1.00 42.06 98 ALA A C 1
ATOM 806 O O . ALA A 1 98 ? -2.042 -2.838 -40.349 1.00 42.06 98 ALA A O 1
ATOM 807 N N . GLY A 1 99 ? -3.957 -3.570 -41.288 1.00 34.25 99 GLY A N 1
ATOM 808 C CA . GLY A 1 99 ? -4.282 -4.600 -40.300 1.00 34.25 99 GLY A CA 1
ATOM 809 C C . GLY A 1 99 ? -4.979 -4.129 -39.031 1.00 34.25 99 GLY A C 1
ATOM 810 O O . GLY A 1 99 ? -4.362 -4.035 -37.977 1.00 34.25 99 GLY A O 1
ATOM 811 N N . ASP A 1 100 ? -6.289 -3.936 -39.152 1.00 42.16 100 ASP A N 1
ATOM 812 C CA . ASP A 1 100 ? -7.269 -4.184 -38.096 1.00 42.16 100 ASP A CA 1
ATOM 813 C C . ASP A 1 100 ? -7.005 -5.546 -37.423 1.00 42.16 100 ASP A C 1
ATOM 815 O O . ASP A 1 100 ? -6.866 -6.552 -38.121 1.00 42.16 100 ASP A O 1
ATOM 819 N N . ASN A 1 101 ? -6.860 -5.544 -36.097 1.00 41.34 101 ASN A N 1
ATOM 820 C CA . ASN A 1 101 ? -7.176 -6.650 -35.191 1.00 41.34 101 ASN A CA 1
ATOM 821 C C . ASN A 1 101 ? -7.090 -6.125 -33.753 1.00 41.34 101 ASN A C 1
ATOM 823 O O . ASN A 1 101 ? -6.021 -6.095 -33.137 1.00 41.34 101 ASN A O 1
ATOM 827 N N . ASP A 1 102 ? -8.248 -5.721 -33.237 1.00 44.53 102 ASP A N 1
ATOM 828 C CA . ASP A 1 102 ? -8.508 -5.525 -31.817 1.00 44.53 102 ASP A CA 1
ATOM 829 C C . ASP A 1 102 ? -7.926 -6.670 -30.974 1.00 44.53 102 ASP A C 1
ATOM 831 O O . ASP A 1 102 ? -8.222 -7.850 -31.168 1.00 44.53 102 ASP A O 1
ATOM 835 N N . THR A 1 103 ? -7.116 -6.318 -29.981 1.00 39.84 103 THR A N 1
ATOM 836 C CA . THR A 1 103 ? -6.979 -7.118 -28.760 1.00 39.84 103 THR A CA 1
ATOM 837 C C . THR A 1 103 ? -6.706 -6.176 -27.597 1.00 39.84 103 THR A C 1
ATOM 839 O O . THR A 1 103 ? -5.563 -5.869 -27.255 1.00 39.84 103 THR A O 1
ATOM 842 N N . ASP A 1 104 ? -7.792 -5.718 -26.980 1.00 43.97 104 ASP A N 1
ATOM 843 C CA . ASP A 1 104 ? -7.783 -5.109 -25.656 1.00 43.97 104 ASP A CA 1
ATOM 844 C C . ASP A 1 104 ? -7.234 -6.121 -24.641 1.00 43.97 104 ASP A C 1
ATOM 846 O O . ASP A 1 104 ? -7.945 -7.003 -24.161 1.00 43.97 104 ASP A O 1
ATOM 850 N N . ASN A 1 105 ? -5.950 -6.007 -24.301 1.00 40.81 105 ASN A N 1
ATOM 851 C CA . ASN A 1 105 ? -5.380 -6.679 -23.137 1.00 40.81 105 ASN A CA 1
ATOM 852 C C . ASN A 1 105 ? -4.999 -5.633 -22.087 1.00 40.81 105 ASN A C 1
ATOM 854 O O . ASN A 1 105 ? -3.853 -5.185 -21.996 1.00 40.81 105 ASN A O 1
ATOM 858 N N . VAL A 1 106 ? -5.999 -5.224 -21.308 1.00 42.44 106 VAL A N 1
ATOM 859 C CA . VAL A 1 106 ? -5.835 -4.363 -20.136 1.00 42.44 106 VAL A CA 1
ATOM 860 C C . VAL A 1 106 ? -5.304 -5.220 -18.987 1.00 42.44 106 VAL A C 1
ATOM 862 O O . VAL A 1 106 ? -6.068 -5.747 -18.185 1.00 42.44 106 VAL A O 1
ATOM 865 N N . ASN A 1 107 ? -3.983 -5.370 -18.901 1.00 38.53 107 ASN A N 1
ATOM 866 C CA . ASN A 1 107 ? -3.338 -5.828 -17.673 1.00 38.53 107 ASN A CA 1
ATOM 867 C C . ASN A 1 107 ? -2.877 -4.607 -16.870 1.00 38.53 107 ASN A C 1
ATOM 869 O O . ASN A 1 107 ? -1.716 -4.194 -16.933 1.00 38.53 107 ASN A O 1
ATOM 873 N N . ASP A 1 108 ? -3.815 -4.041 -16.108 1.00 39.66 108 ASP A N 1
ATOM 874 C CA . ASP A 1 108 ? -3.529 -3.152 -14.984 1.00 39.66 108 ASP A CA 1
ATOM 875 C C . ASP A 1 108 ? -2.785 -3.953 -13.905 1.00 39.66 108 ASP A C 1
ATOM 877 O O . ASP A 1 108 ? -3.374 -4.624 -13.060 1.00 39.66 108 ASP A O 1
ATOM 881 N N . ILE A 1 109 ? -1.453 -3.908 -13.943 1.00 44.06 109 ILE A N 1
ATOM 882 C CA . ILE A 1 109 ? -0.619 -4.333 -12.818 1.00 44.06 109 ILE A CA 1
ATOM 883 C C . ILE A 1 109 ? -0.299 -3.081 -12.002 1.00 44.06 109 ILE A C 1
ATOM 885 O O . ILE A 1 109 ? 0.695 -2.387 -12.236 1.00 44.06 109 ILE A O 1
ATOM 889 N N . ASP A 1 110 ? -1.158 -2.802 -11.022 1.00 41.34 110 ASP A N 1
ATOM 890 C CA . ASP A 1 110 ? -0.910 -1.849 -9.942 1.00 41.34 110 ASP A CA 1
ATOM 891 C C . ASP A 1 110 ? 0.219 -2.367 -9.033 1.00 41.34 110 ASP A C 1
ATOM 893 O O . ASP A 1 110 ? -0.008 -2.936 -7.967 1.00 41.34 110 ASP A O 1
ATOM 897 N N . ASN A 1 111 ? 1.474 -2.172 -9.443 1.00 43.19 111 ASN A N 1
ATOM 898 C CA . ASN A 1 111 ? 2.615 -2.360 -8.550 1.00 43.19 111 ASN A CA 1
ATOM 899 C C . ASN A 1 111 ? 2.912 -1.047 -7.812 1.00 43.19 111 ASN A C 1
ATOM 901 O O . ASN A 1 111 ? 3.625 -0.169 -8.309 1.00 43.19 111 ASN A O 1
ATOM 905 N N . VAL A 1 112 ? 2.321 -0.897 -6.628 1.00 42.12 112 VAL A N 1
ATOM 906 C CA . VAL A 1 112 ? 2.561 0.232 -5.723 1.00 42.12 112 VAL A CA 1
ATOM 907 C C . VAL A 1 112 ? 3.793 -0.080 -4.871 1.00 42.12 112 VAL A C 1
ATOM 909 O O . VAL A 1 112 ? 3.676 -0.526 -3.738 1.00 42.12 112 VAL A O 1
ATOM 912 N N . ASN A 1 113 ? 4.990 0.135 -5.419 1.00 40.12 113 ASN A N 1
ATOM 913 C CA . ASN A 1 113 ? 6.190 0.220 -4.589 1.00 40.12 113 ASN A CA 1
ATOM 914 C C . ASN A 1 113 ? 6.380 1.674 -4.155 1.00 40.12 113 ASN A C 1
ATOM 916 O O . ASN A 1 113 ? 6.780 2.526 -4.952 1.00 40.12 113 ASN A O 1
ATOM 920 N N . ASP A 1 114 ? 6.072 1.934 -2.886 1.00 47.06 114 ASP A N 1
ATOM 921 C CA . ASP A 1 114 ? 6.535 3.114 -2.169 1.00 47.06 114 ASP A CA 1
ATOM 922 C C . ASP A 1 114 ? 8.061 3.110 -2.133 1.00 47.06 114 ASP A C 1
ATOM 924 O O . ASP A 1 114 ? 8.703 2.151 -1.701 1.00 47.06 114 ASP A O 1
ATOM 928 N N . THR A 1 115 ? 8.669 4.193 -2.589 1.00 43.84 115 THR A N 1
ATOM 929 C CA . THR A 1 115 ? 10.048 4.503 -2.231 1.00 43.84 115 THR A CA 1
ATOM 930 C C . THR A 1 115 ? 10.135 6.010 -2.101 1.00 43.84 115 THR A C 1
ATOM 932 O O . THR A 1 115 ? 10.189 6.730 -3.098 1.00 43.84 115 THR A O 1
ATOM 935 N N . ASP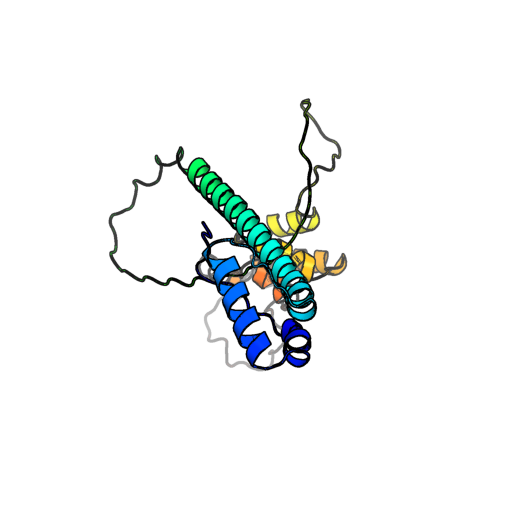 A 1 116 ? 10.086 6.460 -0.851 1.00 48.28 116 ASP A N 1
ATOM 936 C CA . ASP A 1 116 ? 10.465 7.803 -0.440 1.00 48.28 116 ASP A CA 1
ATOM 937 C C . ASP A 1 116 ? 11.935 8.034 -0.816 1.00 48.28 116 ASP A C 1
ATOM 939 O O . ASP A 1 116 ? 12.796 7.224 -0.466 1.00 48.28 116 ASP A O 1
ATOM 943 N N . ASN A 1 117 ? 12.237 9.129 -1.518 1.00 41.94 117 ASN A N 1
ATOM 944 C CA . ASN A 1 117 ? 13.519 9.797 -1.321 1.00 41.94 117 ASN A CA 1
ATOM 945 C C . ASN A 1 117 ? 13.461 11.277 -1.721 1.00 41.94 117 ASN A C 1
ATOM 947 O O . ASN A 1 117 ? 12.980 11.636 -2.798 1.00 41.94 117 ASN A O 1
ATOM 951 N N . ASP A 1 118 ? 13.973 12.095 -0.811 1.00 38.94 118 ASP A N 1
ATOM 952 C CA . ASP A 1 118 ? 13.947 13.549 -0.764 1.00 38.94 118 ASP A CA 1
ATOM 953 C C . ASP A 1 118 ? 14.970 14.217 -1.712 1.00 38.94 118 ASP A C 1
ATOM 955 O O . ASP A 1 118 ? 16.063 13.698 -1.914 1.00 38.94 118 ASP A O 1
ATOM 959 N N . ASN A 1 119 ? 14.572 15.377 -2.268 1.00 40.91 119 ASN A N 1
ATOM 960 C CA . ASN A 1 119 ? 15.294 16.669 -2.422 1.00 40.91 119 ASN A CA 1
ATOM 961 C C . ASN A 1 119 ? 16.815 16.649 -2.797 1.00 40.91 119 ASN A C 1
ATOM 963 O O . ASN A 1 119 ? 17.600 15.967 -2.158 1.00 40.91 119 ASN A O 1
ATOM 967 N N . VAL A 1 120 ? 17.390 17.425 -3.737 1.00 34.22 120 VAL A N 1
ATOM 968 C CA . VAL A 1 120 ? 17.274 18.876 -4.027 1.00 34.22 120 VAL A CA 1
ATOM 969 C C . VAL A 1 120 ? 17.888 19.213 -5.415 1.00 34.22 120 VAL A C 1
ATOM 971 O O . VAL A 1 120 ? 18.889 18.614 -5.806 1.00 34.22 120 VAL A O 1
ATOM 974 N N . ASN A 1 121 ? 17.321 20.217 -6.102 1.00 33.12 121 ASN A N 1
ATOM 975 C CA . ASN A 1 121 ? 17.840 20.952 -7.283 1.00 33.12 121 ASN A CA 1
ATOM 976 C C . ASN A 1 121 ? 19.168 21.691 -6.970 1.00 33.12 121 ASN A C 1
ATOM 978 O O . ASN A 1 121 ? 19.330 22.185 -5.859 1.00 33.12 121 ASN A O 1
ATOM 982 N N . GLU A 1 122 ? 20.217 21.673 -7.803 1.00 34.97 122 GLU A N 1
ATOM 983 C CA . GLU A 1 122 ? 20.484 22.350 -9.101 1.00 34.97 122 GLU A CA 1
ATOM 984 C C . GLU A 1 122 ? 20.805 23.863 -9.002 1.00 34.97 122 GLU A C 1
ATOM 986 O O . GLU A 1 122 ? 19.940 24.663 -8.658 1.00 34.97 122 GLU A O 1
ATOM 991 N N . ALA A 1 123 ? 22.051 24.243 -9.351 1.00 33.94 123 ALA A N 1
ATOM 992 C CA . ALA A 1 123 ? 22.422 25.549 -9.926 1.00 33.94 123 ALA A CA 1
ATOM 993 C C . ALA A 1 123 ? 23.851 25.537 -10.542 1.00 33.94 123 ALA A C 1
ATOM 995 O O . ALA A 1 123 ? 24.854 25.713 -9.853 1.00 33.94 123 ALA A O 1
ATOM 996 N N . ASP A 1 124 ? 23.897 25.298 -11.855 1.00 36.91 124 ASP A N 1
ATOM 997 C CA . ASP A 1 124 ? 24.750 25.834 -12.937 1.00 36.91 124 ASP A CA 1
ATOM 998 C C . ASP A 1 124 ? 26.150 26.462 -12.719 1.00 36.91 124 ASP A C 1
ATOM 1000 O O . ASP A 1 124 ? 26.304 27.482 -12.046 1.00 36.91 124 ASP A O 1
ATOM 1004 N N . LYS A 1 125 ? 27.119 26.026 -13.560 1.00 32.75 125 LYS A N 1
ATOM 1005 C CA . LYS A 1 125 ? 27.820 26.888 -14.556 1.00 32.75 125 LYS A CA 1
ATOM 1006 C C . LYS A 1 125 ? 28.696 26.108 -15.570 1.00 32.75 125 LYS A C 1
ATOM 1008 O O . LYS A 1 125 ? 29.443 25.205 -15.218 1.00 32.75 125 LYS A O 1
ATOM 1013 N N . LYS A 1 126 ? 28.607 26.529 -16.844 1.00 38.19 126 LYS A N 1
ATOM 1014 C CA . LYS A 1 126 ? 29.346 26.113 -18.068 1.00 38.19 126 LYS A CA 1
ATOM 1015 C C . LYS A 1 126 ? 30.887 26.183 -17.968 1.00 38.19 126 LYS A C 1
ATOM 1017 O O . LYS A 1 126 ? 31.368 27.155 -17.404 1.00 38.19 126 LYS A O 1
ATOM 1022 N N . ILE A 1 127 ? 31.610 25.310 -18.705 1.00 34.25 127 ILE A N 1
ATOM 1023 C CA . ILE A 1 127 ? 32.776 25.590 -19.603 1.00 34.25 127 ILE A CA 1
ATOM 1024 C C . ILE A 1 127 ? 33.108 24.340 -20.467 1.00 34.25 127 ILE A C 1
ATOM 1026 O O . ILE A 1 127 ? 32.840 23.209 -20.078 1.00 34.25 127 ILE A O 1
ATOM 1030 N N . LYS A 1 128 ? 33.630 24.580 -21.680 1.00 35.75 128 LYS A N 1
ATOM 1031 C CA . LYS A 1 128 ? 33.962 23.634 -22.764 1.00 35.75 128 LYS A CA 1
ATOM 1032 C C . LYS A 1 128 ? 35.351 22.965 -22.610 1.00 35.75 128 LYS A C 1
ATOM 1034 O O . LYS A 1 128 ? 36.262 23.570 -22.066 1.00 35.75 128 LYS A O 1
ATOM 1039 N N . SER A 1 129 ? 35.471 21.813 -23.285 1.00 32.41 129 SER A N 1
ATOM 1040 C CA . SER A 1 129 ? 36.649 21.142 -23.885 1.00 32.41 129 SER A CA 1
ATOM 1041 C C . SER A 1 129 ? 37.667 20.365 -23.029 1.00 32.41 129 SER A C 1
ATOM 1043 O O . SER A 1 129 ? 38.247 20.877 -22.083 1.00 32.41 129 SER A O 1
ATOM 1045 N N . THR A 1 130 ? 37.954 19.163 -23.558 1.00 27.66 130 THR A N 1
ATOM 1046 C CA . THR A 1 130 ? 39.168 18.322 -23.466 1.00 27.66 130 THR A CA 1
ATOM 1047 C C . THR A 1 130 ? 39.487 17.599 -22.154 1.00 27.66 130 THR A C 1
ATOM 1049 O O . THR A 1 130 ? 39.920 18.199 -21.184 1.00 27.66 130 THR A O 1
ATOM 1052 N N . SER A 1 131 ? 39.358 16.265 -22.220 1.00 47.19 131 SER A N 1
ATOM 1053 C CA . SER A 1 131 ? 40.213 15.248 -21.586 1.00 47.19 131 SER A CA 1
ATOM 1054 C C . SER A 1 131 ? 40.766 15.578 -20.194 1.00 47.19 131 SER A C 1
ATOM 1056 O O . SER A 1 131 ? 41.899 16.031 -20.081 1.00 47.19 131 SER A O 1
ATOM 1058 N N . PHE A 1 132 ? 40.004 15.250 -19.151 1.00 31.95 132 PHE A N 1
ATOM 1059 C CA . PHE A 1 132 ? 40.411 14.393 -18.026 1.00 31.95 132 PHE A CA 1
ATOM 1060 C C . PHE A 1 132 ? 39.213 14.232 -17.072 1.00 31.95 132 PHE A C 1
ATOM 1062 O O . PHE A 1 132 ? 38.468 15.180 -16.841 1.00 31.95 132 PHE A O 1
ATOM 1069 N N . SER A 1 133 ? 39.028 13.006 -16.571 1.00 48.91 133 SER A N 1
ATOM 1070 C CA . SER A 1 133 ? 38.266 12.599 -15.379 1.00 48.91 133 SER A CA 1
ATOM 1071 C C . SER A 1 133 ? 37.296 13.628 -14.769 1.00 48.91 133 SER A C 1
ATOM 1073 O O . SER A 1 133 ? 37.707 14.508 -14.016 1.00 48.91 133 SER A O 1
ATOM 1075 N N . SER A 1 134 ? 35.986 13.441 -14.956 1.00 34.19 134 SER A N 1
ATOM 1076 C CA . SER A 1 134 ? 35.006 14.008 -14.021 1.00 34.19 134 SER A CA 1
ATOM 1077 C C . SER A 1 134 ? 33.776 13.116 -13.875 1.00 34.19 134 SER A C 1
ATOM 1079 O O . SER A 1 134 ? 32.992 12.911 -14.801 1.00 34.19 134 SER A O 1
ATOM 1081 N N . LYS A 1 135 ? 33.640 12.595 -12.651 1.00 44.03 135 LYS A N 1
ATOM 1082 C CA . LYS A 1 135 ? 32.459 11.952 -12.077 1.00 44.03 135 LYS A CA 1
ATOM 1083 C C . LYS A 1 135 ? 31.247 12.873 -12.226 1.00 44.03 135 LYS A C 1
ATOM 1085 O O . LYS A 1 135 ? 30.900 13.626 -11.323 1.00 44.03 135 LYS A O 1
ATOM 1090 N N . THR A 1 136 ? 30.588 12.793 -13.373 1.00 38.25 136 THR A N 1
ATOM 1091 C CA . THR A 1 136 ? 29.146 13.012 -13.444 1.00 38.25 136 THR A CA 1
ATOM 1092 C C . THR A 1 136 ? 28.528 11.855 -12.673 1.00 38.25 136 THR A C 1
ATOM 1094 O O . THR A 1 136 ? 28.939 10.715 -12.889 1.00 38.25 136 THR A O 1
ATOM 1097 N N . ALA A 1 137 ? 27.595 12.121 -11.758 1.00 48.72 137 ALA A N 1
ATOM 1098 C CA . ALA A 1 137 ? 26.828 11.078 -11.083 1.00 48.72 137 ALA A CA 1
ATOM 1099 C C . ALA A 1 137 ? 25.959 10.358 -12.123 1.00 48.72 137 ALA A C 1
ATOM 1101 O O . ALA A 1 137 ? 24.771 10.624 -12.295 1.00 48.72 137 ALA A O 1
ATOM 1102 N N . CYS A 1 138 ? 26.591 9.482 -12.896 1.00 54.22 138 CYS A N 1
ATOM 1103 C CA . CYS A 1 138 ? 25.910 8.574 -13.770 1.00 54.22 138 CYS A CA 1
ATOM 1104 C C . CYS A 1 138 ? 25.088 7.667 -12.860 1.00 54.22 138 CYS A C 1
ATOM 1106 O O . CYS A 1 138 ? 25.628 6.967 -12.007 1.00 54.22 138 CYS A O 1
ATOM 1108 N N . VAL A 1 139 ? 23.766 7.688 -13.043 1.00 75.75 139 VAL A N 1
ATOM 1109 C CA . VAL A 1 139 ? 22.832 6.777 -12.359 1.00 75.75 139 VAL A CA 1
ATOM 1110 C C . VAL A 1 139 ? 23.266 5.315 -12.534 1.00 75.75 139 VAL A C 1
ATOM 1112 O O . VAL A 1 139 ? 22.934 4.467 -11.712 1.00 75.75 139 VAL A O 1
ATOM 1115 N N . TYR A 1 140 ? 24.022 5.038 -13.598 1.00 78.94 140 TYR A N 1
ATOM 1116 C CA . TYR A 1 140 ? 24.580 3.747 -13.952 1.00 78.94 140 TYR A CA 1
ATOM 1117 C C . TYR A 1 140 ? 26.074 3.681 -13.629 1.00 78.94 140 TYR A C 1
ATOM 1119 O O . TYR A 1 140 ? 26.811 4.621 -13.915 1.00 78.94 140 TYR A O 1
ATOM 1127 N N . SER A 1 141 ? 26.536 2.551 -13.101 1.00 84.25 141 SER A N 1
ATOM 1128 C CA . SER A 1 141 ? 27.969 2.339 -12.896 1.00 84.25 141 SER A CA 1
ATOM 1129 C C . SER A 1 141 ? 28.711 2.255 -14.242 1.00 84.25 141 SER A C 1
ATOM 1131 O O . SER A 1 141 ? 28.107 1.922 -15.269 1.00 84.25 141 SER A O 1
ATOM 1133 N N . GLU A 1 142 ? 30.004 2.584 -14.264 1.00 82.62 142 GLU A N 1
ATOM 1134 C CA . GLU A 1 142 ? 30.817 2.553 -15.492 1.00 82.62 142 GLU A CA 1
ATOM 1135 C C . GLU A 1 142 ? 30.874 1.141 -16.091 1.00 82.62 142 GLU A C 1
ATOM 1137 O O . GLU A 1 142 ? 30.801 0.956 -17.307 1.00 82.62 142 GLU A O 1
ATOM 1142 N N . GLU A 1 143 ? 30.888 0.129 -15.232 1.00 82.50 143 GLU A N 1
ATOM 1143 C CA . GLU A 1 143 ? 30.923 -1.282 -15.598 1.00 82.50 143 GLU A CA 1
ATOM 1144 C C . GLU A 1 143 ? 29.601 -1.714 -16.235 1.00 82.50 143 GLU A C 1
ATOM 1146 O O . GLU A 1 143 ? 29.592 -2.359 -17.287 1.00 82.50 143 GLU A O 1
ATOM 1151 N N . PHE A 1 144 ? 28.469 -1.265 -15.678 1.00 87.56 144 PHE A N 1
ATOM 1152 C CA . PHE A 1 144 ? 27.172 -1.475 -16.312 1.00 87.56 144 PHE A CA 1
ATOM 1153 C C . PHE A 1 144 ? 27.102 -0.785 -17.674 1.00 87.56 144 PHE A C 1
ATOM 1155 O O . PHE A 1 144 ? 26.510 -1.329 -18.604 1.00 87.56 144 PHE A O 1
ATOM 1162 N N . LEU A 1 145 ? 27.684 0.409 -17.825 1.00 88.81 145 LEU A N 1
ATOM 1163 C CA . LEU A 1 145 ? 27.731 1.086 -19.120 1.00 88.81 145 LEU A CA 1
ATOM 1164 C C . LEU A 1 145 ? 28.591 0.328 -20.137 1.00 88.81 145 LEU A C 1
ATOM 1166 O O . LEU A 1 145 ? 28.210 0.276 -21.306 1.00 88.81 145 LEU A O 1
ATOM 1170 N N . SER A 1 146 ? 29.694 -0.286 -19.704 1.00 85.56 146 SER A N 1
ATOM 1171 C CA . SER A 1 146 ? 30.534 -1.145 -20.546 1.00 85.56 146 SER A CA 1
ATOM 1172 C C . SER A 1 146 ? 29.760 -2.374 -21.032 1.00 85.56 146 SER A C 1
ATOM 1174 O O . SER A 1 146 ? 29.626 -2.586 -22.240 1.00 85.56 146 SER A O 1
ATOM 1176 N N . PHE A 1 147 ? 29.109 -3.100 -20.116 1.00 90.50 147 PHE A N 1
ATOM 1177 C CA . PHE A 1 147 ? 28.184 -4.185 -20.460 1.00 90.50 147 PHE A CA 1
ATOM 1178 C C . PHE A 1 147 ? 27.081 -3.705 -21.415 1.00 90.50 147 PHE A C 1
ATOM 1180 O O . PHE A 1 147 ? 26.836 -4.297 -22.470 1.00 90.50 147 PHE A O 1
ATOM 1187 N N . TRP A 1 148 ? 26.437 -2.586 -21.074 1.00 91.38 148 TRP A N 1
ATOM 1188 C CA . TRP A 1 148 ? 25.348 -2.019 -21.857 1.00 91.38 148 TRP A CA 1
ATOM 1189 C C . TRP A 1 148 ? 25.803 -1.610 -23.246 1.00 91.38 148 TRP A C 1
ATOM 1191 O O . TRP A 1 148 ? 24.981 -1.640 -24.151 1.00 91.38 148 TRP A O 1
ATOM 1201 N N . LYS A 1 149 ? 27.065 -1.220 -23.445 1.00 88.69 149 LYS A N 1
ATOM 1202 C CA . LYS A 1 149 ? 27.646 -0.901 -24.754 1.00 88.69 149 LYS A CA 1
ATOM 1203 C C . LYS A 1 149 ? 27.887 -2.164 -25.580 1.00 88.69 149 LYS A C 1
ATOM 1205 O O . LYS A 1 149 ? 27.531 -2.169 -26.758 1.00 88.69 149 LYS A O 1
ATOM 1210 N N . GLU A 1 150 ? 28.370 -3.238 -24.965 1.00 86.56 150 GLU A N 1
ATOM 1211 C CA . GLU A 1 150 ? 28.693 -4.490 -25.660 1.00 86.56 150 GLU A CA 1
ATOM 1212 C C . GLU A 1 150 ? 27.477 -5.348 -26.031 1.00 86.56 150 GLU A C 1
ATOM 1214 O O . GLU A 1 150 ? 27.506 -6.044 -27.052 1.00 86.56 150 GLU A O 1
ATOM 1219 N N . TYR A 1 151 ? 26.391 -5.272 -25.255 1.00 89.88 151 TYR A N 1
ATOM 1220 C CA . TYR A 1 151 ? 25.225 -6.143 -25.422 1.00 89.88 151 TYR A CA 1
ATOM 1221 C C . TYR A 1 151 ? 24.412 -5.831 -26.697 1.00 89.88 151 TYR A C 1
ATOM 1223 O O . TYR A 1 151 ? 23.916 -4.714 -26.822 1.00 89.88 151 TYR A O 1
ATOM 1231 N N . PRO A 1 152 ? 24.190 -6.758 -27.642 1.00 86.50 152 PRO A N 1
ATOM 1232 C CA . PRO A 1 152 ? 23.594 -6.435 -28.948 1.00 86.50 152 PRO A CA 1
ATOM 1233 C C . PRO A 1 152 ? 22.148 -5.901 -28.880 1.00 86.50 152 PRO A C 1
ATOM 1235 O O . PRO A 1 152 ? 21.761 -5.063 -29.692 1.00 86.50 152 PRO A O 1
ATOM 1238 N N . LYS A 1 153 ? 21.354 -6.314 -27.883 1.00 86.50 153 LYS A N 1
ATOM 1239 C CA . LYS A 1 153 ? 19.936 -5.937 -27.748 1.00 86.50 153 LYS A CA 1
ATOM 1240 C C . LYS A 1 153 ? 19.712 -4.846 -26.691 1.00 86.50 153 LYS A C 1
ATOM 1242 O O . LYS A 1 153 ? 19.771 -5.105 -25.491 1.00 86.50 153 LYS A O 1
ATOM 1247 N N . LYS A 1 154 ? 19.398 -3.617 -27.114 1.00 90.12 154 LYS A N 1
ATOM 1248 C CA . LYS A 1 154 ? 19.282 -2.435 -26.228 1.00 90.12 154 LYS A CA 1
ATOM 1249 C C . LYS A 1 154 ? 17.857 -2.186 -25.711 1.00 90.12 154 LYS A C 1
ATOM 1251 O O . LYS A 1 154 ? 17.294 -1.117 -25.925 1.00 90.12 154 LYS A O 1
ATOM 1256 N N . VAL A 1 155 ? 17.265 -3.155 -25.011 1.00 87.12 155 VAL A N 1
ATOM 1257 C CA . VAL A 1 155 ? 15.895 -3.037 -24.464 1.00 87.12 155 VAL A CA 1
ATOM 1258 C C . VAL A 1 155 ? 15.890 -3.032 -22.935 1.00 87.12 155 VAL A C 1
ATOM 1260 O O . VAL A 1 155 ? 16.661 -3.750 -22.308 1.00 87.12 155 VAL A O 1
ATOM 1263 N N . GLY A 1 156 ? 15.027 -2.220 -22.317 1.00 88.88 156 GLY A N 1
ATOM 1264 C CA . GLY A 1 156 ? 14.798 -2.259 -20.864 1.00 88.88 156 GLY A CA 1
ATOM 1265 C C . GLY A 1 156 ? 16.010 -1.898 -19.988 1.00 88.88 156 GLY A C 1
ATOM 1266 O O . GLY A 1 156 ? 16.272 -2.582 -19.001 1.00 88.88 156 GLY A O 1
ATOM 1267 N N . LYS A 1 157 ? 16.748 -0.821 -20.309 1.00 88.06 157 LYS A N 1
ATOM 1268 C CA . LYS A 1 157 ? 17.983 -0.407 -19.598 1.00 88.06 157 LYS A CA 1
ATOM 1269 C C . LYS A 1 157 ? 17.834 -0.298 -18.075 1.00 88.06 157 LYS A C 1
ATOM 1271 O O . LYS A 1 157 ? 18.717 -0.731 -17.340 1.00 88.06 157 LYS A O 1
ATOM 1276 N N . GLY A 1 158 ? 16.717 0.253 -17.598 1.00 87.62 158 GLY A N 1
ATOM 1277 C CA . GLY A 1 158 ? 16.448 0.399 -16.163 1.00 87.62 158 GLY A CA 1
ATOM 1278 C C . GLY A 1 158 ? 16.250 -0.942 -15.450 1.00 87.62 158 GLY A C 1
ATOM 1279 O O . GLY A 1 158 ? 16.831 -1.163 -14.392 1.00 87.62 158 GLY A O 1
ATOM 1280 N N . GLU A 1 159 ? 15.486 -1.858 -16.050 1.00 86.75 159 GLU A N 1
ATOM 1281 C CA . GLU A 1 159 ? 15.297 -3.223 -15.536 1.00 86.75 159 GLU A CA 1
ATOM 1282 C C . GLU A 1 159 ? 16.621 -3.996 -15.524 1.00 86.75 159 GLU A C 1
ATOM 1284 O O . GLU A 1 159 ? 16.964 -4.619 -14.521 1.00 86.75 159 GLU A O 1
ATOM 1289 N N . ALA A 1 160 ? 17.421 -3.877 -16.588 1.00 89.75 160 ALA A N 1
ATOM 1290 C CA . ALA A 1 160 ? 18.752 -4.474 -16.640 1.00 89.75 160 ALA A CA 1
ATOM 1291 C C . ALA A 1 160 ? 19.659 -3.945 -15.518 1.00 89.75 160 ALA A C 1
ATOM 1293 O O . ALA A 1 160 ? 20.335 -4.728 -14.859 1.00 89.75 160 ALA A O 1
ATOM 1294 N N . PHE A 1 161 ? 19.628 -2.641 -15.232 1.00 91.12 161 PHE A N 1
ATOM 1295 C CA . PHE A 1 161 ? 20.420 -2.066 -14.146 1.00 91.12 161 PHE A CA 1
ATOM 1296 C C . PHE A 1 161 ? 19.938 -2.484 -12.749 1.00 91.12 161 PHE A C 1
ATOM 1298 O O . PHE A 1 161 ? 20.748 -2.668 -11.839 1.00 91.12 161 PHE A O 1
ATOM 1305 N N . LYS A 1 162 ? 18.627 -2.678 -12.556 1.00 88.44 162 LYS A N 1
ATOM 1306 C CA . LYS A 1 162 ? 18.104 -3.274 -11.315 1.00 88.44 162 LYS A CA 1
ATOM 1307 C C . LYS A 1 162 ? 18.647 -4.690 -11.125 1.00 88.44 162 LYS A C 1
ATOM 1309 O O . LYS A 1 162 ? 19.099 -5.006 -10.028 1.00 88.44 162 LYS A O 1
ATOM 1314 N N . GLN A 1 163 ? 18.649 -5.510 -12.181 1.00 89.38 163 GLN A N 1
ATOM 1315 C CA . GLN A 1 163 ? 19.215 -6.863 -12.126 1.00 89.38 163 GLN A CA 1
ATOM 1316 C C . GLN A 1 163 ? 20.731 -6.840 -11.900 1.00 89.38 163 GLN A C 1
ATOM 1318 O O . GLN A 1 163 ? 21.214 -7.594 -11.067 1.00 89.38 163 GLN A O 1
ATOM 1323 N N . TRP A 1 164 ? 21.460 -5.918 -12.537 1.00 89.56 164 TRP A N 1
ATOM 1324 C CA . TRP A 1 164 ? 22.895 -5.700 -12.310 1.00 89.56 164 TRP A CA 1
ATOM 1325 C C . TRP A 1 164 ? 23.213 -5.449 -10.831 1.00 89.56 164 TRP A C 1
ATOM 1327 O O . TRP A 1 164 ? 24.067 -6.108 -10.246 1.00 89.56 164 TRP A O 1
ATOM 1337 N N . LYS A 1 165 ? 22.461 -4.545 -10.188 1.00 88.75 165 LYS A N 1
ATOM 1338 C CA . LYS A 1 165 ? 22.613 -4.260 -8.753 1.00 88.75 165 LYS A CA 1
ATOM 1339 C C . LYS A 1 165 ? 22.186 -5.433 -7.869 1.00 88.75 165 LYS A C 1
ATOM 1341 O O . LYS A 1 165 ? 22.816 -5.686 -6.845 1.00 88.75 165 LYS A O 1
ATOM 1346 N N . LYS A 1 166 ? 21.127 -6.153 -8.252 1.00 88.75 166 LYS A N 1
ATOM 1347 C CA . LYS A 1 166 ? 20.623 -7.322 -7.516 1.00 88.75 166 LYS A CA 1
ATOM 1348 C C . LYS A 1 166 ? 21.607 -8.493 -7.549 1.00 88.75 166 LYS A C 1
ATOM 1350 O O . LYS A 1 166 ? 21.743 -9.181 -6.544 1.00 88.75 166 LYS A O 1
ATOM 1355 N N . ALA A 1 167 ? 22.285 -8.697 -8.676 1.00 81.88 167 ALA A N 1
ATOM 1356 C CA . ALA A 1 167 ? 23.211 -9.803 -8.889 1.00 81.88 167 ALA A CA 1
ATOM 1357 C C . ALA A 1 167 ? 24.505 -9.693 -8.063 1.00 81.88 167 ALA A C 1
ATOM 1359 O O . ALA A 1 167 ? 25.193 -10.697 -7.930 1.00 81.88 167 ALA A O 1
ATOM 1360 N N . ARG A 1 168 ? 24.810 -8.513 -7.485 1.00 82.12 168 ARG A N 1
ATOM 1361 C CA . ARG A 1 168 ? 26.005 -8.262 -6.650 1.00 82.12 168 ARG A CA 1
ATOM 1362 C C . ARG A 1 168 ? 27.289 -8.817 -7.287 1.00 82.12 168 ARG A C 1
ATOM 1364 O O . ARG A 1 168 ? 28.048 -9.530 -6.641 1.00 82.12 168 ARG A O 1
ATOM 1371 N N . LEU A 1 169 ? 27.482 -8.500 -8.565 1.00 85.56 169 LEU A N 1
ATOM 1372 C CA . LEU A 1 169 ? 28.590 -8.994 -9.379 1.00 85.56 169 LEU A CA 1
ATOM 1373 C C . LEU A 1 169 ? 29.937 -8.546 -8.802 1.00 85.56 169 LEU A C 1
ATOM 1375 O O . LEU A 1 169 ? 30.108 -7.378 -8.444 1.00 85.56 169 LEU A O 1
ATOM 1379 N N . THR A 1 170 ? 30.877 -9.479 -8.721 1.00 83.75 170 THR A N 1
ATOM 1380 C CA . THR A 1 170 ? 32.278 -9.217 -8.388 1.00 83.75 170 THR A CA 1
ATOM 1381 C C . THR A 1 170 ? 33.051 -8.747 -9.620 1.00 83.75 170 THR A C 1
ATOM 1383 O O . THR A 1 170 ? 32.561 -8.814 -10.747 1.00 83.75 170 THR A O 1
ATOM 1386 N N . GLU A 1 171 ? 34.289 -8.286 -9.430 1.00 77.25 171 GLU A N 1
ATOM 1387 C CA . GLU A 1 171 ? 35.178 -7.929 -10.544 1.00 77.25 171 GLU A CA 1
ATOM 1388 C C . GLU A 1 171 ? 35.415 -9.101 -11.511 1.00 77.25 171 GLU A C 1
ATOM 1390 O O . GLU A 1 171 ? 35.397 -8.907 -12.727 1.00 77.25 171 GLU A O 1
ATOM 1395 N N . ASN A 1 172 ? 35.505 -10.326 -10.984 1.00 83.25 172 ASN A N 1
ATOM 1396 C CA . ASN A 1 172 ? 35.618 -11.540 -11.792 1.00 83.25 172 ASN A CA 1
ATOM 1397 C C . ASN A 1 172 ? 34.346 -11.809 -12.606 1.00 83.25 172 ASN A C 1
ATOM 1399 O O . ASN A 1 172 ? 34.449 -12.039 -13.809 1.00 83.25 172 ASN A O 1
ATOM 1403 N N . ASP A 1 173 ? 33.154 -11.690 -12.005 1.00 84.44 173 ASP A N 1
ATOM 1404 C CA . ASP A 1 173 ? 31.891 -11.866 -12.743 1.00 84.44 173 ASP A CA 1
ATOM 1405 C C . ASP A 1 173 ? 31.787 -10.859 -13.907 1.00 84.44 173 ASP A C 1
ATOM 1407 O O . ASP A 1 173 ? 31.301 -11.178 -14.990 1.00 84.44 173 ASP A O 1
ATOM 1411 N N . MET A 1 174 ? 32.259 -9.622 -13.711 1.00 85.38 174 MET A N 1
ATOM 1412 C CA . MET A 1 174 ? 32.241 -8.598 -14.762 1.00 85.38 174 MET A CA 1
ATOM 1413 C C . MET A 1 174 ? 33.164 -8.953 -15.935 1.00 85.38 174 MET A C 1
ATOM 1415 O O . MET A 1 174 ? 32.791 -8.743 -17.094 1.00 85.38 174 MET A O 1
ATOM 1419 N N . LEU A 1 175 ? 34.341 -9.520 -15.656 1.00 84.31 175 LEU A N 1
ATOM 1420 C CA . LEU A 1 175 ? 35.256 -10.025 -16.682 1.00 84.31 175 LEU A CA 1
ATOM 1421 C C . LEU A 1 175 ? 34.659 -11.219 -17.435 1.00 84.31 175 LEU A C 1
ATOM 1423 O O . LEU A 1 175 ? 34.719 -11.258 -18.667 1.00 84.31 175 LEU A O 1
ATOM 1427 N N . GLU A 1 176 ? 34.041 -12.156 -16.718 1.00 86.19 176 GLU A N 1
ATOM 1428 C CA . GLU A 1 176 ? 33.362 -13.314 -17.302 1.00 86.19 176 GLU A CA 1
ATOM 1429 C C . GLU A 1 176 ? 32.203 -12.894 -18.204 1.00 86.19 176 GLU A C 1
ATOM 1431 O O . GLU A 1 176 ? 32.108 -13.376 -19.329 1.00 86.19 176 GLU A O 1
ATOM 1436 N N . ILE A 1 177 ? 31.389 -11.917 -17.791 1.00 88.19 177 ILE A N 1
ATOM 1437 C CA . ILE A 1 177 ? 30.319 -11.352 -18.623 1.00 88.19 177 ILE A CA 1
ATOM 1438 C C . ILE A 1 177 ? 30.873 -10.795 -19.936 1.00 88.19 177 ILE A C 1
ATOM 1440 O O . ILE A 1 177 ? 30.332 -11.082 -21.006 1.00 88.19 177 ILE A O 1
ATOM 1444 N N . LEU A 1 178 ? 31.940 -9.995 -19.882 1.00 85.19 178 LEU A N 1
ATOM 1445 C CA . LEU A 1 178 ? 32.531 -9.408 -21.086 1.00 85.19 178 LEU A CA 1
ATOM 1446 C C . LEU A 1 178 ? 33.163 -10.472 -21.993 1.00 85.19 178 LEU A C 1
ATOM 1448 O O . LEU A 1 178 ? 33.061 -10.361 -23.216 1.00 85.19 178 LEU A O 1
ATOM 1452 N N . ASN A 1 179 ? 33.783 -11.508 -21.425 1.00 86.00 179 ASN A N 1
ATOM 1453 C CA . ASN A 1 179 ? 34.331 -12.629 -22.188 1.00 86.00 179 ASN A CA 1
ATOM 1454 C C . ASN A 1 179 ? 33.231 -13.496 -22.808 1.00 86.00 179 ASN A C 1
ATOM 1456 O O . ASN A 1 179 ? 33.327 -13.829 -23.991 1.00 86.00 179 ASN A O 1
ATOM 1460 N N . ALA A 1 180 ? 32.158 -13.774 -22.067 1.00 86.50 180 ALA A N 1
ATOM 1461 C CA . ALA A 1 180 ? 31.007 -14.517 -22.555 1.00 86.50 180 ALA A CA 1
ATOM 1462 C C . ALA A 1 180 ? 30.355 -13.823 -23.752 1.00 86.50 180 ALA A C 1
ATOM 1464 O O . ALA A 1 180 ? 30.113 -14.435 -24.791 1.00 86.50 180 ALA A O 1
ATOM 1465 N N . LEU A 1 181 ? 30.184 -12.500 -23.667 1.00 88.00 181 LEU A N 1
ATOM 1466 C CA . LEU A 1 181 ? 29.626 -11.715 -24.764 1.00 88.00 181 LEU A CA 1
ATOM 1467 C C . LEU A 1 181 ? 30.458 -11.797 -26.050 1.00 88.00 181 LEU A C 1
ATOM 1469 O O . LEU A 1 181 ? 29.875 -11.736 -27.132 1.00 88.00 181 LEU A O 1
ATOM 1473 N N . LYS A 1 182 ? 31.788 -11.958 -25.978 1.00 86.31 182 LYS A N 1
ATOM 1474 C CA . LYS A 1 182 ? 32.638 -12.063 -27.180 1.00 86.31 182 LYS A CA 1
ATOM 1475 C C . LYS A 1 182 ? 32.301 -13.293 -28.019 1.00 86.31 182 LYS A C 1
ATOM 1477 O O . LYS A 1 182 ? 32.225 -13.165 -29.241 1.00 86.31 182 LYS A O 1
ATOM 1482 N N . TRP A 1 183 ? 32.117 -14.457 -27.393 1.00 82.38 183 TRP A N 1
ATOM 1483 C CA . TRP A 1 183 ? 31.789 -15.690 -28.113 1.00 82.38 183 TRP A CA 1
ATOM 1484 C C . TRP A 1 183 ? 30.282 -15.822 -28.357 1.00 82.38 183 TRP A C 1
ATOM 1486 O O . TRP A 1 183 ? 29.879 -16.189 -29.457 1.00 82.38 183 TRP A O 1
ATOM 1496 N N . GLN A 1 184 ? 29.427 -15.401 -27.420 1.00 85.44 184 GLN A N 1
ATOM 1497 C CA . GLN A 1 184 ? 27.971 -15.450 -27.600 1.00 85.44 184 GLN A CA 1
ATOM 1498 C C . GLN A 1 184 ? 27.503 -14.587 -28.772 1.00 85.44 184 GLN A C 1
ATOM 1500 O O . GLN A 1 184 ? 26.655 -15.027 -29.541 1.00 85.44 184 GLN A O 1
ATOM 1505 N N . LYS A 1 185 ? 28.102 -13.404 -28.980 1.00 82.81 185 LYS A N 1
ATOM 1506 C CA . LYS A 1 185 ? 27.831 -12.548 -30.152 1.00 82.81 185 LYS A CA 1
ATOM 1507 C C . LYS A 1 185 ? 28.202 -13.198 -31.486 1.00 82.81 185 LYS A C 1
ATOM 1509 O O . LYS A 1 185 ? 27.697 -12.747 -32.505 1.00 82.81 185 LYS A O 1
ATOM 1514 N N . LYS A 1 186 ? 29.087 -14.198 -31.478 1.00 80.25 186 LYS A N 1
ATOM 1515 C CA . LYS A 1 186 ? 29.496 -14.965 -32.662 1.00 80.25 186 LYS A CA 1
ATOM 1516 C C . LYS A 1 186 ? 28.728 -16.279 -32.805 1.00 80.25 186 LYS A C 1
ATOM 1518 O O . LYS A 1 186 ? 28.757 -16.860 -33.879 1.00 80.25 186 LYS A O 1
ATOM 1523 N N . SER A 1 187 ? 28.053 -16.731 -31.747 1.00 78.12 187 SER A N 1
ATOM 1524 C CA . SER A 1 187 ? 27.311 -17.988 -31.759 1.00 78.12 187 SER A CA 1
ATOM 1525 C C . SER A 1 187 ? 26.172 -17.963 -32.776 1.00 78.12 187 SER A C 1
ATOM 1527 O O . SER A 1 187 ? 25.439 -16.973 -32.888 1.00 78.12 187 SER A O 1
ATOM 1529 N N . ASP A 1 188 ? 25.959 -19.095 -33.443 1.00 71.19 188 ASP A N 1
ATOM 1530 C CA . ASP A 1 188 ? 24.849 -19.302 -34.376 1.00 71.19 188 ASP A CA 1
ATOM 1531 C C . ASP A 1 188 ? 23.501 -18.935 -33.761 1.00 71.19 188 ASP A C 1
ATOM 1533 O O . ASP A 1 188 ? 22.641 -18.360 -34.415 1.00 71.19 188 ASP A O 1
ATOM 1537 N N . ARG A 1 189 ? 23.314 -19.180 -32.463 1.00 75.31 189 ARG A N 1
ATOM 1538 C CA . ARG A 1 189 ? 22.071 -18.851 -31.758 1.00 75.31 189 ARG A CA 1
ATOM 1539 C C . ARG A 1 189 ? 21.770 -17.348 -31.725 1.00 75.31 189 ARG A C 1
ATOM 1541 O O . ARG A 1 189 ? 20.601 -16.971 -31.675 1.00 75.31 189 ARG A O 1
ATOM 1548 N N . TRP A 1 190 ? 22.791 -16.493 -31.687 1.00 77.31 190 TRP A N 1
ATOM 1549 C CA . TRP A 1 190 ? 22.621 -15.035 -31.654 1.00 77.31 190 TRP A CA 1
ATOM 1550 C C . TRP A 1 190 ? 22.744 -14.406 -33.045 1.00 77.31 190 TRP A C 1
ATOM 1552 O O . TRP A 1 190 ? 22.103 -13.384 -33.292 1.00 77.31 190 TRP A O 1
ATOM 1562 N N . CYS A 1 191 ? 23.511 -15.021 -33.948 1.00 74.44 191 CYS A N 1
ATOM 1563 C CA . CYS A 1 191 ? 23.654 -14.590 -35.338 1.00 74.44 191 CYS A CA 1
ATOM 1564 C C . CYS A 1 191 ? 22.448 -14.997 -36.201 1.00 74.44 191 CYS A C 1
ATOM 1566 O O . CYS A 1 191 ? 21.926 -14.183 -36.966 1.00 74.44 191 CYS A O 1
ATOM 1568 N N . ASN A 1 192 ? 21.956 -16.230 -36.050 1.00 64.00 192 ASN A N 1
ATOM 1569 C CA . ASN A 1 192 ? 20.882 -16.768 -36.879 1.00 64.00 192 ASN A CA 1
ATOM 1570 C C . ASN A 1 192 ? 19.528 -16.172 -36.476 1.00 64.00 192 ASN A C 1
ATOM 1572 O O . ASN A 1 192 ? 19.233 -15.925 -35.305 1.00 64.00 192 ASN A O 1
ATOM 1576 N N . SER A 1 193 ? 18.663 -15.958 -37.470 1.00 61.34 193 SER A N 1
ATOM 1577 C CA . SER A 1 193 ? 17.324 -15.371 -37.292 1.00 61.34 193 SER A CA 1
ATOM 1578 C C . SER A 1 193 ? 17.307 -13.909 -36.804 1.00 61.34 193 SER A C 1
ATOM 1580 O O . SER A 1 193 ? 16.447 -13.546 -36.000 1.00 61.34 193 SER A O 1
ATOM 1582 N N . ASN A 1 194 ? 18.231 -13.056 -37.268 1.00 65.69 194 ASN A N 1
ATOM 1583 C CA . ASN A 1 194 ? 18.277 -11.617 -36.942 1.00 65.69 194 ASN A CA 1
ATOM 1584 C C . ASN A 1 194 ? 18.287 -11.317 -35.426 1.00 65.69 194 ASN A C 1
ATOM 1586 O O . ASN A 1 194 ? 17.669 -10.356 -34.966 1.00 65.69 194 ASN A O 1
ATOM 1590 N N . GLY A 1 195 ? 18.940 -12.161 -34.621 1.00 68.12 195 GLY A N 1
ATOM 1591 C CA . GLY A 1 195 ? 19.022 -11.957 -33.174 1.00 68.12 195 GLY A CA 1
ATOM 1592 C C . GLY A 1 195 ? 17.717 -12.210 -32.408 1.00 68.12 195 GLY A C 1
ATOM 1593 O O . GLY A 1 195 ? 17.583 -11.783 -31.257 1.00 68.12 195 GLY A O 1
ATOM 1594 N N . ARG A 1 196 ? 16.750 -12.926 -33.003 1.00 74.31 196 ARG A N 1
ATOM 1595 C CA . ARG A 1 196 ? 15.459 -13.265 -32.370 1.00 74.31 196 ARG A CA 1
ATOM 1596 C C . ARG A 1 196 ? 15.615 -13.997 -31.033 1.00 74.31 196 ARG A C 1
ATOM 1598 O O . ARG A 1 196 ? 14.793 -13.804 -30.138 1.00 74.31 196 ARG A O 1
ATOM 1605 N N . TYR A 1 197 ? 16.671 -14.795 -30.884 1.00 79.69 197 TYR A N 1
ATOM 1606 C CA . TYR A 1 197 ? 16.949 -15.572 -29.674 1.00 79.69 197 TYR A CA 1
ATOM 1607 C C . TYR A 1 197 ? 17.919 -14.890 -28.703 1.00 79.69 197 TYR A C 1
ATOM 1609 O O . TYR A 1 197 ? 18.276 -15.493 -27.690 1.00 79.69 197 TYR A O 1
ATOM 1617 N N . ILE A 1 198 ? 18.312 -13.636 -28.960 1.00 86.31 198 ILE A N 1
ATOM 1618 C CA . ILE A 1 198 ? 19.101 -12.855 -28.006 1.00 86.31 198 ILE A CA 1
ATOM 1619 C C . ILE A 1 198 ? 18.195 -12.524 -26.807 1.00 86.31 198 ILE A C 1
ATOM 1621 O O . ILE A 1 198 ? 17.166 -11.840 -26.978 1.00 86.31 198 ILE A O 1
ATOM 1625 N N . PRO A 1 199 ? 18.540 -12.993 -25.592 1.00 88.44 199 PRO A N 1
ATOM 1626 C CA . PRO A 1 199 ? 17.758 -12.691 -24.406 1.00 88.44 199 PRO A CA 1
ATOM 1627 C C . PRO A 1 199 ? 17.718 -11.179 -24.151 1.00 88.44 199 PRO A C 1
ATOM 1629 O O . PRO A 1 199 ? 18.529 -10.399 -24.646 1.00 88.44 199 PRO A O 1
ATOM 1632 N N . ASN A 1 200 ? 16.731 -10.721 -23.385 1.00 91.06 200 ASN A N 1
ATOM 1633 C CA . ASN A 1 200 ? 16.758 -9.337 -22.921 1.00 91.06 200 ASN A CA 1
ATOM 1634 C C . ASN A 1 200 ? 17.912 -9.180 -21.915 1.00 91.06 200 ASN A C 1
ATOM 1636 O O . ASN A 1 200 ? 18.154 -10.108 -21.142 1.00 91.06 200 ASN A O 1
ATOM 1640 N N . PRO A 1 201 ? 18.589 -8.022 -21.847 1.00 91.31 201 PRO A N 1
ATOM 1641 C CA . PRO A 1 201 ? 19.737 -7.836 -20.956 1.00 91.31 201 PRO A CA 1
ATOM 1642 C C . PRO A 1 201 ? 19.378 -8.055 -19.479 1.00 91.31 201 PRO A C 1
ATOM 1644 O O . PRO A 1 201 ? 20.175 -8.605 -18.729 1.00 91.31 201 PRO A O 1
ATOM 1647 N N . ALA A 1 202 ? 18.154 -7.714 -19.062 1.00 91.19 202 ALA A N 1
ATOM 1648 C CA . ALA A 1 202 ? 17.662 -8.036 -17.721 1.00 91.19 202 ALA A CA 1
ATOM 1649 C C . ALA A 1 202 ? 17.571 -9.554 -17.480 1.00 91.19 202 ALA A C 1
ATOM 1651 O O . ALA A 1 202 ? 18.030 -10.030 -16.449 1.00 91.19 202 ALA A O 1
ATOM 1652 N N . THR A 1 203 ? 17.031 -10.310 -18.443 1.00 92.06 203 THR A N 1
ATOM 1653 C CA . THR A 1 203 ? 16.932 -11.779 -18.388 1.00 92.06 203 THR A CA 1
ATOM 1654 C C . THR A 1 203 ? 18.306 -12.441 -18.416 1.00 92.06 203 THR A C 1
ATOM 1656 O O . THR A 1 203 ? 18.534 -13.413 -17.706 1.00 92.06 203 THR A O 1
ATOM 1659 N N . TYR A 1 204 ? 19.227 -11.905 -19.218 1.00 92.19 204 TYR A N 1
ATOM 1660 C CA . TYR A 1 204 ? 20.614 -12.354 -19.285 1.00 92.19 204 TYR A CA 1
ATOM 1661 C C . TYR A 1 204 ? 21.308 -12.225 -17.928 1.00 92.19 204 TYR A C 1
ATOM 1663 O O . TYR A 1 204 ? 21.903 -13.186 -17.447 1.00 92.19 204 TYR A O 1
ATOM 1671 N N . LEU A 1 205 ? 21.145 -11.063 -17.285 1.00 92.06 205 LEU A N 1
ATOM 1672 C CA . LEU A 1 205 ? 21.716 -10.795 -15.971 1.00 92.06 205 LEU A CA 1
ATOM 1673 C C . LEU A 1 205 ? 21.051 -11.620 -14.859 1.00 92.06 205 LEU A C 1
ATOM 1675 O O . LEU A 1 205 ? 21.730 -12.142 -13.982 1.00 92.06 205 LEU A O 1
ATOM 1679 N N . SER A 1 206 ? 19.723 -11.763 -14.886 1.00 90.00 206 SER A N 1
ATOM 1680 C CA . SER A 1 206 ? 18.992 -12.458 -13.822 1.00 90.00 206 SER A CA 1
ATOM 1681 C C . SER A 1 206 ? 19.171 -13.976 -13.847 1.00 90.00 206 SER A C 1
ATOM 1683 O O . SER A 1 206 ? 19.016 -14.615 -12.813 1.00 90.00 206 SER A O 1
ATOM 1685 N N . GLN A 1 207 ? 19.448 -14.556 -15.018 1.00 89.25 207 GLN A N 1
ATOM 1686 C CA . GLN A 1 207 ? 19.635 -16.000 -15.200 1.00 89.25 207 GLN A CA 1
ATOM 1687 C C . GLN A 1 207 ? 21.110 -16.413 -15.262 1.00 89.25 207 GLN A C 1
ATOM 1689 O O . GLN A 1 207 ? 21.384 -17.543 -15.637 1.00 89.25 207 GLN A O 1
ATOM 1694 N N . ARG A 1 208 ? 22.045 -15.507 -14.941 1.00 90.69 208 ARG A N 1
ATOM 1695 C CA . ARG A 1 208 ? 23.493 -15.767 -14.982 1.00 90.69 208 ARG A CA 1
ATOM 1696 C C . ARG A 1 208 ? 23.987 -16.380 -16.298 1.00 90.69 208 ARG A C 1
ATOM 1698 O O . ARG A 1 208 ? 24.923 -17.158 -16.323 1.00 90.69 208 ARG A O 1
ATOM 1705 N N . ARG A 1 209 ? 23.404 -15.979 -17.432 1.00 87.88 209 ARG A N 1
ATOM 1706 C CA . ARG A 1 209 ? 23.678 -16.589 -18.751 1.00 87.88 209 ARG A CA 1
ATOM 1707 C C . ARG A 1 209 ? 25.091 -16.360 -19.298 1.00 87.88 209 ARG A C 1
ATOM 1709 O O . ARG A 1 209 ? 25.401 -16.833 -20.384 1.00 87.88 209 ARG A O 1
ATOM 1716 N N . TRP A 1 210 ? 25.931 -15.600 -18.600 1.00 89.62 210 TRP A N 1
ATOM 1717 C CA . TRP A 1 210 ? 27.362 -15.551 -18.907 1.00 89.62 210 TRP A CA 1
ATOM 1718 C C . TRP A 1 210 ? 28.101 -16.814 -18.442 1.00 89.62 210 TRP A C 1
ATOM 1720 O O . TRP A 1 210 ? 29.200 -17.057 -18.921 1.00 89.62 210 TRP A O 1
ATOM 1730 N N . GLU A 1 211 ? 27.489 -17.604 -17.554 1.00 88.12 211 GLU A N 1
ATOM 1731 C CA . GLU A 1 211 ? 27.961 -18.921 -17.108 1.00 88.12 211 GLU A CA 1
ATOM 1732 C C . GLU A 1 211 ? 27.532 -20.049 -18.060 1.00 88.12 211 GLU A C 1
ATOM 1734 O O . GLU A 1 211 ? 27.939 -21.191 -17.869 1.00 88.12 211 GLU A O 1
ATOM 1739 N N . ASP A 1 212 ? 26.703 -19.754 -19.074 1.00 86.62 212 ASP A N 1
ATOM 1740 C CA . ASP A 1 212 ? 26.342 -20.735 -20.101 1.00 86.62 212 ASP A CA 1
ATOM 1741 C C . ASP A 1 212 ? 27.629 -21.182 -20.825 1.00 86.62 212 ASP A C 1
ATOM 1743 O O . ASP A 1 212 ? 28.449 -20.349 -21.214 1.00 86.62 212 ASP A O 1
ATOM 1747 N N . GLU A 1 213 ? 27.805 -22.484 -21.042 1.00 79.69 213 GLU A N 1
ATOM 1748 C CA . GLU A 1 213 ? 28.968 -23.006 -21.764 1.00 79.69 213 GLU A CA 1
ATOM 1749 C C . GLU A 1 213 ? 28.852 -22.716 -23.275 1.00 79.69 213 GLU A C 1
ATOM 1751 O O . GLU A 1 213 ? 27.748 -22.789 -23.838 1.00 79.69 213 GLU A O 1
ATOM 1756 N N . PRO A 1 214 ? 29.963 -22.385 -23.966 1.00 71.75 214 PRO A N 1
ATOM 1757 C CA . PRO A 1 214 ? 29.965 -22.367 -25.419 1.00 71.75 214 PRO A CA 1
ATOM 1758 C C . PRO A 1 214 ? 29.595 -23.765 -25.907 1.00 71.75 214 PRO A C 1
ATOM 1760 O O . PRO A 1 214 ? 30.170 -24.762 -25.475 1.00 71.75 214 PRO A O 1
ATOM 1763 N N . PHE A 1 215 ? 28.607 -23.843 -26.795 1.00 61.31 215 PHE A N 1
ATOM 1764 C CA . PHE A 1 215 ? 28.281 -25.085 -27.484 1.00 61.31 215 PHE A CA 1
ATOM 1765 C C . PHE A 1 215 ? 29.413 -25.398 -28.468 1.00 61.31 215 PHE A C 1
ATOM 1767 O O . PHE A 1 215 ? 29.280 -25.136 -29.653 1.00 61.31 215 PHE A O 1
ATOM 1774 N N . ASP A 1 216 ? 30.528 -25.926 -27.969 1.00 47.47 216 ASP A N 1
ATOM 1775 C CA . ASP A 1 216 ? 31.615 -26.443 -28.788 1.00 47.47 216 ASP A CA 1
ATOM 1776 C C . ASP A 1 216 ? 32.190 -27.725 -28.162 1.00 47.47 216 ASP A C 1
ATOM 1778 O O . ASP A 1 216 ? 32.991 -27.719 -27.233 1.00 47.47 216 ASP A O 1
ATOM 1782 N N . VAL A 1 217 ? 31.754 -28.847 -28.739 1.00 45.75 217 VAL A N 1
ATOM 1783 C CA . VAL A 1 217 ? 32.592 -30.016 -29.047 1.00 45.75 217 VAL A CA 1
ATOM 1784 C C . VAL A 1 217 ? 33.389 -30.650 -27.891 1.00 45.75 217 VAL A C 1
ATOM 1786 O O . VAL A 1 217 ? 34.568 -30.953 -28.040 1.00 45.75 217 VAL A O 1
ATOM 1789 N N . ILE A 1 218 ? 32.759 -30.973 -26.759 1.00 39.12 218 ILE A N 1
ATOM 1790 C CA . ILE A 1 218 ? 33.312 -31.995 -25.848 1.00 39.12 218 ILE A CA 1
ATOM 1791 C C . ILE A 1 218 ? 32.231 -33.022 -25.527 1.00 39.12 218 ILE A C 1
ATOM 1793 O O . ILE A 1 218 ? 31.524 -32.925 -24.530 1.00 39.12 218 ILE A O 1
ATOM 1797 N N . GLY A 1 219 ? 32.109 -34.026 -26.397 1.00 36.16 219 GLY A N 1
ATOM 1798 C CA . GLY A 1 219 ? 31.350 -35.231 -26.075 1.00 36.16 219 GLY A CA 1
ATOM 1799 C C . GLY A 1 219 ? 30.711 -35.953 -27.253 1.00 36.16 219 GLY A C 1
ATOM 1800 O O . GLY A 1 219 ? 29.520 -36.203 -27.183 1.00 36.16 219 GLY A O 1
ATOM 1801 N N . ASP A 1 220 ? 31.455 -36.284 -28.314 1.00 36.81 220 ASP A N 1
ATOM 1802 C CA . ASP A 1 220 ? 31.290 -37.584 -28.993 1.00 36.81 220 ASP A CA 1
ATOM 1803 C C . ASP A 1 220 ? 32.294 -37.752 -30.148 1.00 36.81 220 ASP A C 1
ATOM 1805 O O . ASP A 1 220 ? 32.020 -37.425 -31.297 1.00 36.81 220 ASP A O 1
ATOM 1809 N N . ILE A 1 221 ? 33.456 -38.346 -29.859 1.00 42.69 221 ILE A N 1
ATOM 1810 C CA . ILE A 1 221 ? 34.243 -39.077 -30.876 1.00 42.69 221 ILE A CA 1
ATOM 1811 C C . ILE A 1 221 ? 33.741 -40.528 -31.013 1.00 42.69 221 ILE A C 1
ATOM 1813 O O . ILE A 1 221 ? 34.374 -41.354 -31.664 1.00 42.69 221 ILE A O 1
ATOM 1817 N N . THR A 1 222 ? 32.609 -40.866 -30.386 1.00 37.78 222 THR A N 1
ATOM 1818 C CA . THR A 1 222 ? 32.097 -42.240 -30.291 1.00 37.78 222 THR A CA 1
ATOM 1819 C C . THR A 1 222 ? 30.710 -42.450 -30.881 1.00 37.78 222 THR A C 1
ATOM 1821 O O . THR A 1 222 ? 30.211 -43.573 -30.830 1.00 37.78 222 THR A O 1
ATOM 1824 N N . ASN A 1 223 ? 30.096 -41.439 -31.500 1.00 39.31 223 ASN A N 1
ATOM 1825 C CA . ASN A 1 223 ? 28.761 -41.597 -32.072 1.00 39.31 223 ASN A CA 1
ATOM 1826 C C . ASN A 1 223 ? 28.708 -41.145 -33.542 1.00 39.31 223 ASN A C 1
ATOM 1828 O O . ASN A 1 223 ? 28.375 -39.996 -33.833 1.00 39.31 223 ASN A O 1
ATOM 1832 N N . PRO A 1 224 ? 29.013 -42.042 -34.500 1.00 38.66 224 PRO A N 1
ATOM 1833 C CA . PRO A 1 224 ? 29.097 -41.711 -35.925 1.00 38.66 224 PRO A CA 1
ATOM 1834 C C . PRO A 1 224 ? 27.726 -41.506 -36.602 1.00 38.66 224 PRO A C 1
ATOM 1836 O O . PRO A 1 224 ? 27.618 -41.598 -37.817 1.00 38.66 224 PRO A O 1
ATOM 1839 N N . SER A 1 225 ? 26.651 -41.250 -35.851 1.00 43.34 225 SER A N 1
ATOM 1840 C CA . SER A 1 225 ? 25.279 -41.316 -36.376 1.00 43.34 225 SER A CA 1
ATOM 1841 C C . SER A 1 225 ? 24.625 -39.959 -36.684 1.00 43.34 225 SER A C 1
ATOM 1843 O O . SER A 1 225 ? 23.435 -39.943 -37.003 1.00 43.34 225 SER A O 1
ATOM 1845 N N . ARG A 1 22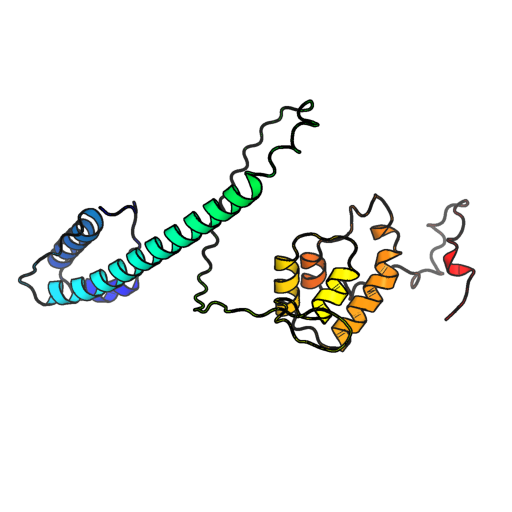6 ? 25.315 -38.816 -36.560 1.00 36.66 226 ARG A N 1
ATOM 1846 C CA . ARG A 1 226 ? 24.655 -37.499 -36.729 1.00 36.66 226 ARG A CA 1
ATOM 1847 C C . ARG A 1 226 ? 25.268 -36.525 -37.730 1.00 36.66 226 ARG A C 1
ATOM 1849 O O . ARG A 1 226 ? 24.698 -35.456 -37.903 1.00 36.66 226 ARG A O 1
ATOM 1856 N N . TYR A 1 227 ? 26.319 -36.909 -38.445 1.00 40.31 227 TYR A N 1
ATOM 1857 C CA . TYR A 1 227 ? 26.780 -36.158 -39.611 1.00 40.31 227 TYR A CA 1
ATOM 1858 C C . TYR A 1 227 ? 26.491 -36.994 -40.851 1.00 40.31 227 TYR A C 1
ATOM 1860 O O . TYR A 1 227 ? 27.185 -37.965 -41.136 1.00 40.31 227 TYR A O 1
ATOM 1868 N N . THR A 1 228 ? 25.387 -36.679 -41.523 1.00 42.84 228 THR A N 1
ATOM 1869 C CA . THR A 1 228 ? 25.108 -37.200 -42.860 1.00 42.84 228 THR A CA 1
ATOM 1870 C C . THR A 1 228 ? 26.038 -36.511 -43.847 1.00 42.84 228 THR A C 1
ATOM 1872 O O . THR A 1 228 ? 26.170 -35.291 -43.802 1.00 42.84 228 THR A O 1
ATOM 1875 N N . ASP A 1 229 ? 26.679 -37.302 -44.706 1.00 39.50 229 ASP A N 1
ATOM 1876 C CA . ASP A 1 229 ? 27.636 -36.871 -45.726 1.00 39.50 229 ASP A CA 1
ATOM 1877 C C . ASP A 1 229 ? 27.152 -35.624 -46.491 1.00 39.50 229 ASP A C 1
ATOM 1879 O O . ASP A 1 229 ? 26.209 -35.707 -47.280 1.00 39.50 229 ASP A O 1
ATOM 1883 N N . GLY A 1 230 ? 27.796 -34.471 -46.272 1.00 50.88 230 GLY A N 1
ATOM 1884 C CA . GLY A 1 230 ? 27.570 -33.281 -47.101 1.00 50.88 230 GLY A CA 1
ATOM 1885 C C . GLY A 1 230 ? 27.757 -31.913 -46.446 1.00 50.88 230 GLY A C 1
ATOM 1886 O O . GLY A 1 230 ? 27.855 -30.938 -47.185 1.00 50.88 230 GLY A O 1
ATOM 1887 N N . ASP A 1 231 ? 27.834 -31.813 -45.119 1.00 42.88 231 ASP A N 1
ATOM 1888 C CA . ASP A 1 231 ? 27.953 -30.507 -44.459 1.00 42.88 231 ASP A CA 1
ATOM 1889 C C . ASP A 1 231 ? 29.426 -30.118 -44.251 1.00 42.88 231 ASP A C 1
ATOM 1891 O O . ASP A 1 231 ? 30.156 -30.752 -43.484 1.00 42.88 231 ASP A O 1
ATOM 1895 N N . ASP A 1 232 ? 29.858 -29.074 -44.964 1.00 54.53 232 ASP A N 1
ATOM 1896 C CA . ASP A 1 232 ? 31.168 -28.441 -44.814 1.00 54.53 232 ASP A CA 1
ATOM 1897 C C . ASP A 1 232 ? 31.443 -28.103 -43.339 1.00 54.53 232 ASP A C 1
ATOM 1899 O O . ASP A 1 232 ? 30.651 -27.440 -42.662 1.00 54.53 232 ASP A O 1
ATOM 1903 N N . LEU A 1 233 ? 32.597 -28.563 -42.844 1.00 50.50 233 LEU A N 1
ATOM 1904 C CA . LEU A 1 233 ? 33.100 -28.234 -41.512 1.00 50.50 233 LEU A CA 1
ATOM 1905 C C . LEU A 1 233 ? 33.167 -26.707 -41.347 1.00 50.50 233 LEU A C 1
ATOM 1907 O O . LEU A 1 233 ? 33.723 -26.025 -42.210 1.00 50.50 233 LEU A O 1
ATOM 1911 N N . PRO A 1 234 ? 32.656 -26.148 -40.242 1.00 47.91 234 PRO A N 1
ATOM 1912 C CA . PRO A 1 234 ? 32.653 -24.708 -40.057 1.00 47.91 234 PRO A CA 1
ATOM 1913 C C . PRO A 1 234 ? 34.082 -24.161 -39.872 1.00 47.91 234 PRO A C 1
ATOM 1915 O O . PRO A 1 234 ? 34.894 -24.688 -39.108 1.00 47.91 234 PRO A O 1
ATOM 1918 N N . ASP A 1 235 ? 34.370 -23.058 -40.573 1.00 45.81 235 ASP A N 1
ATOM 1919 C CA . ASP A 1 235 ? 35.691 -22.426 -40.770 1.00 45.81 235 ASP A CA 1
ATOM 1920 C C . ASP A 1 235 ? 36.491 -22.106 -39.489 1.00 45.81 235 ASP A C 1
ATOM 1922 O O . ASP A 1 235 ? 37.694 -21.833 -39.547 1.00 45.81 235 ASP A O 1
ATOM 1926 N N . TYR A 1 236 ? 35.858 -22.127 -38.314 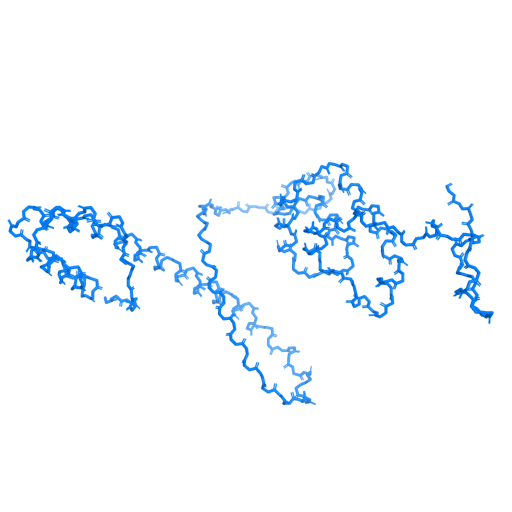1.00 48.19 236 TYR A N 1
ATOM 1927 C CA . TYR A 1 236 ? 36.507 -21.792 -37.045 1.00 48.19 236 TYR A CA 1
ATOM 1928 C C . TYR A 1 236 ? 37.504 -22.855 -36.551 1.00 48.19 236 TYR A C 1
ATOM 1930 O O . TYR A 1 236 ? 38.288 -22.564 -35.652 1.00 48.19 236 TYR A O 1
ATOM 1938 N N . ILE A 1 237 ? 37.532 -24.048 -37.160 1.00 44.69 237 ILE A N 1
ATOM 1939 C CA . ILE A 1 237 ? 38.483 -25.127 -36.832 1.00 44.69 237 ILE A CA 1
ATOM 1940 C C . ILE A 1 237 ? 39.805 -25.009 -37.627 1.00 44.69 237 ILE A C 1
ATOM 1942 O O . ILE A 1 237 ? 40.821 -25.573 -37.227 1.00 44.69 237 ILE A O 1
ATOM 1946 N N . LEU A 1 238 ? 39.853 -24.233 -38.719 1.00 42.50 238 LEU A N 1
ATOM 1947 C CA . LEU A 1 238 ? 41.030 -24.174 -39.604 1.00 42.50 238 LEU A CA 1
ATOM 1948 C C . LEU A 1 238 ? 42.067 -23.095 -39.245 1.00 42.50 238 LEU A C 1
ATOM 1950 O O . LEU A 1 238 ? 43.152 -23.079 -39.827 1.00 42.50 238 LEU A O 1
ATOM 1954 N N . LYS A 1 239 ? 41.780 -22.200 -38.294 1.00 41.66 239 LYS A N 1
ATOM 1955 C CA . LYS A 1 239 ? 42.714 -21.142 -37.865 1.00 41.66 239 LYS A CA 1
ATOM 1956 C C . LYS A 1 239 ? 43.034 -21.284 -36.381 1.00 41.66 239 LYS A C 1
ATOM 1958 O O . LYS A 1 239 ? 42.433 -20.629 -35.538 1.00 41.66 239 LYS A O 1
ATOM 1963 N N . GLY A 1 240 ? 43.951 -22.200 -36.080 1.00 41.34 240 GLY A N 1
ATOM 1964 C CA . GLY A 1 240 ? 44.427 -22.477 -34.728 1.00 41.34 240 GLY A CA 1
ATOM 1965 C C . GLY A 1 240 ? 45.327 -21.377 -34.169 1.00 41.34 240 GLY A C 1
ATOM 1966 O O . GLY A 1 240 ? 46.540 -21.549 -34.153 1.00 41.34 240 GLY A O 1
ATOM 1967 N N . ASP A 1 241 ? 44.726 -20.304 -33.659 1.00 40.53 241 ASP A N 1
ATOM 1968 C CA . ASP A 1 241 ? 45.412 -19.297 -32.845 1.00 40.53 241 ASP A CA 1
ATOM 1969 C C . ASP A 1 241 ? 44.802 -19.296 -31.429 1.00 40.53 241 ASP A C 1
ATOM 1971 O O . ASP A 1 241 ? 43.700 -18.782 -31.215 1.00 40.53 241 ASP A O 1
ATOM 1975 N N . PHE A 1 242 ? 45.518 -19.921 -30.486 1.00 51.31 242 PHE A N 1
ATOM 1976 C CA . PHE A 1 242 ? 45.303 -19.817 -29.035 1.00 51.31 242 PHE A CA 1
ATOM 1977 C C . PHE A 1 242 ? 46.165 -18.697 -28.447 1.00 51.31 242 PHE A C 1
ATOM 1979 O O . PHE A 1 242 ? 47.339 -18.579 -28.869 1.00 51.31 242 PHE A O 1
#

pLDDT: mean 71.98, std 22.51, range [27.66, 97.19]

Secondary structure (DSSP, 8-state):
----S--PPPGGGHHHHHTS-HHHHHHHHHHHHHHHHH-PPPP-S-HHHHHHHHHHHHHHHHHHHHHHHHHHHHHHHHHHHHHHHHTTTTS--S---S----------------------------------------SS-HHHHHHHHH-S----HHHHHHHHHHTT--HHHHHHHHHHHHHHTTSHHHHTTTTTTPPPHHHHHHTTTTSSPP----S-SS-TTS--TT-PPPGGGS----

Radius of gyration: 30.54 Å; chains: 1; bounding box: 68×69×74 Å

Foldseek 3Di:
DQPDPDDDDDPVLVVLVVPDDPVLNVVLVVQLVCCNPPVDHDDDPDPSSVVSNVVVVVVRVVVSVVVVVVVVVVVVVVVVVVVVCPVVVPPPPPDPPDDDDDDPDPPPPPPDDDDDDDDDDDDDDDDDDDDDDDDDVDVADPLLVVLCVLQPDNPDSVLLRVLVVVLVDDPVLSVLSVVLSVVVCVDCQCVPPVRPNRDDSNCCSNVVVSPPDPPDDDDDPPDPDPDDPDDDDDPPVVDDDD